Protein AF-A0A2G9HNA0-F1 (afdb_monomer)

pLDDT: mean 83.99, std 15.79, range [29.05, 98.62]

Solvent-accessible surface area (backbone atoms only — not comparable to full-atom values): 16988 Å² total; per-residue (Å²): 132,77,76,43,90,67,74,60,77,56,69,48,53,32,73,65,30,58,75,66,59,58,69,38,60,63,38,30,30,16,6,46,13,45,37,46,48,28,70,46,32,62,52,49,53,57,83,45,92,98,51,69,82,49,44,64,62,65,66,54,55,73,67,44,88,47,74,78,51,44,60,73,54,40,30,71,83,59,65,77,42,74,85,50,52,64,53,51,51,52,51,47,52,51,18,56,38,22,53,41,90,51,62,88,65,30,60,54,48,63,54,50,31,51,58,46,46,56,58,53,55,77,72,58,91,68,86,83,80,85,77,90,70,90,76,87,81,76,80,80,71,75,82,75,53,67,64,57,65,69,69,38,62,72,46,80,73,45,78,55,97,63,27,40,35,26,41,29,58,46,93,91,68,51,54,35,28,43,33,40,52,55,76,67,85,71,54,70,66,60,49,49,60,55,47,50,63,54,48,68,58,84,51,99,15,41,59,53,51,76,50,72,47,82,55,96,91,47,42,36,41,30,29,72,60,56,90,71,36,25,47,38,46,35,60,70,33,95,78,55,50,90,70,53,69,69,51,50,50,43,22,53,39,32,29,33,48,26,53,36,54,45,38,55,35,77,90,51,65,36,40,43,51,62,46,42,38,76,34,25,30,31,43,99,85,54,38,14,23,36,42,72,67,43,57,71,70,75

Foldseek 3Di:
DWDDVQQPPFLLFAPVCNVPVDFFQLRLLSSLLVQLLCLFQLAASDDDVVDDDHDNSLVQLVPQPDLVSVLVRGDPLAVVDVVCSVVSVLSNVLSNQSNDNDSVSRDGLVVVLVSLVVSLVVVPPDDDDDDPDDDDDDDPLPPDDPVQVVPFDWDWPDADSFATWTWGQGPVRFIKIKGKGPPGDDDPVVVVVQVVLVQPDDDPQAWHFSDWDDDPVTTITMTHDAPQAFQNCCSTNPPNHDDHPSLSSQQSSSNSVVQNSQCPGPVSGFHQRDRHRNQWGQHPVSYTHGYSGRSSVD

Mean predicted aligned error: 7.65 Å

InterPro domains:
  IPR000719 Protein kinase domain [PS50011] (1-130)
  IPR000719 Protein kinase domain [PS50011] (151-298)
  IPR001245 Serine-threonine/tyrosine-protein kinase, catalytic domain [PF07714] (11-115)
  IPR001245 Serine-threonine/tyrosine-protein kinase, catalytic domain [PF07714] (155-297)
  IPR011009 Protein kinase-like domain superfamily [SSF56112] (4-122)
  IPR011009 Protein kinase-like domain superfamily [SSF56112] (155-297)
  IPR050994 Arabidopsis Inactive Receptor-like Kinases [PTHR48010] (131-298)

Sequence (298 aa):
MIETTFMPTARCYAPEVKSTQNVSQPSDVYGFGIVLLELLTRKSTEHLPGGPKPIDLVKLVDSVKSKERAAKVFDADLLKYLTIKEDMVKVLQIGIKCVSKSVRKRPKISEVVKLLEDIAKMNTESHVPFEKKLVFIEDVIPTFDLEEMLRASAEVLGKGTFGTCYKKKLENGNTIVVKRLRDVRVTFKEFQQHVEVIGSMRHKNIADLRAYYFSRDKKLLVYDYYDQGSLFAALHGNARRFLDWGTRMKIVVDAARGIAYIHRQDGQKLVHGNIKSLNIFISDKKQGTVSDVGLAKL

Structure (mmCIF, N/CA/C/O backbone):
data_AF-A0A2G9HNA0-F1
#
_entry.id   AF-A0A2G9HNA0-F1
#
loop_
_atom_site.group_PDB
_atom_site.id
_atom_site.type_symbol
_atom_site.label_atom_id
_atom_site.label_alt_id
_atom_site.label_comp_id
_atom_site.label_asym_id
_atom_site.label_entity_id
_atom_site.label_seq_id
_atom_site.pdbx_PDB_ins_code
_atom_site.Cartn_x
_atom_site.Cartn_y
_atom_site.Cartn_z
_atom_site.occupancy
_atom_site.B_iso_or_equiv
_atom_site.auth_seq_id
_atom_site.auth_comp_id
_atom_site.auth_asym_id
_atom_site.auth_atom_id
_atom_site.pdbx_PDB_model_num
ATOM 1 N N . MET A 1 1 ? -6.036 1.303 -25.057 1.00 33.12 1 MET A N 1
ATOM 2 C CA . MET A 1 1 ? -6.464 0.875 -23.707 1.00 33.12 1 MET A CA 1
ATOM 3 C C . MET A 1 1 ? -5.572 -0.281 -23.323 1.00 33.12 1 MET A C 1
ATOM 5 O O . MET A 1 1 ? -5.396 -1.172 -24.138 1.00 33.12 1 MET A O 1
ATOM 9 N N . ILE A 1 2 ? -4.933 -0.196 -22.164 1.00 36.56 2 ILE A N 1
ATOM 10 C CA . ILE A 1 2 ? -3.984 -1.201 -21.691 1.00 36.56 2 ILE A CA 1
ATOM 11 C C . ILE A 1 2 ? -4.808 -2.381 -21.164 1.00 36.56 2 ILE A C 1
ATOM 13 O O .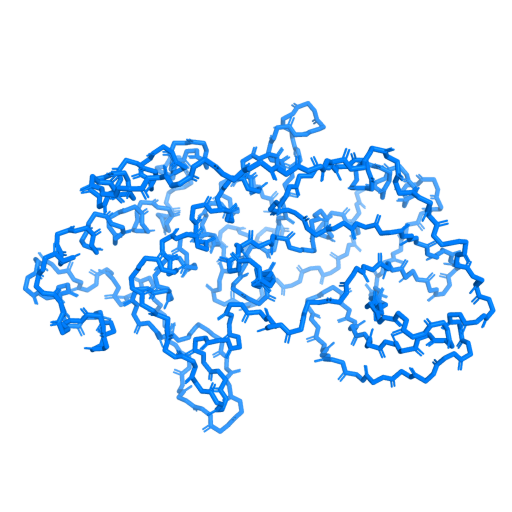 ILE A 1 2 ? -5.507 -2.243 -20.165 1.00 36.56 2 ILE A O 1
ATOM 17 N N . GLU A 1 3 ? -4.796 -3.504 -21.882 1.00 34.59 3 GLU A N 1
ATOM 18 C CA . GLU A 1 3 ? -5.417 -4.758 -21.447 1.00 34.59 3 GLU A CA 1
ATOM 19 C C . GLU A 1 3 ? -4.370 -5.611 -20.729 1.00 34.59 3 GLU A C 1
ATOM 21 O O . GLU A 1 3 ? -3.800 -6.546 -21.291 1.00 34.59 3 GLU A O 1
ATOM 26 N N . THR A 1 4 ? -4.104 -5.300 -19.463 1.00 42.84 4 THR A N 1
ATOM 27 C CA . THR A 1 4 ? -3.654 -6.340 -18.540 1.00 42.84 4 THR A CA 1
ATOM 28 C C . THR A 1 4 ? -4.878 -7.036 -17.970 1.00 42.84 4 THR A C 1
ATOM 30 O O . THR A 1 4 ? -5.847 -6.398 -17.562 1.00 42.84 4 THR A O 1
ATOM 33 N N . THR A 1 5 ? -4.860 -8.370 -17.930 1.00 48.66 5 THR A N 1
ATOM 34 C CA . THR A 1 5 ? -5.913 -9.176 -17.295 1.00 48.66 5 THR A CA 1
ATOM 35 C C . THR A 1 5 ? -5.780 -9.074 -15.770 1.00 48.66 5 THR A C 1
ATOM 37 O O . THR A 1 5 ? -5.492 -10.043 -15.067 1.00 48.66 5 THR A O 1
ATOM 40 N N . PHE A 1 6 ? -5.921 -7.861 -15.236 1.00 59.88 6 PHE A N 1
ATOM 41 C CA . PHE A 1 6 ? -6.027 -7.604 -13.813 1.00 59.88 6 PHE A CA 1
ATOM 42 C C . PHE A 1 6 ? -7.331 -8.241 -13.330 1.00 59.88 6 PHE A C 1
ATOM 44 O O . PHE A 1 6 ? -8.419 -7.715 -13.548 1.00 59.88 6 PHE A O 1
ATOM 51 N N . MET A 1 7 ? -7.228 -9.412 -12.695 1.00 57.56 7 MET A N 1
ATOM 52 C CA . MET A 1 7 ? -8.361 -10.087 -12.059 1.00 57.56 7 MET A CA 1
ATOM 53 C C . MET A 1 7 ? -8.304 -9.879 -10.541 1.00 57.56 7 MET A C 1
ATOM 55 O O . MET A 1 7 ? -7.667 -10.662 -9.830 1.00 57.56 7 MET A O 1
ATOM 59 N N . PRO A 1 8 ? -8.951 -8.826 -10.014 1.00 61.41 8 PRO A N 1
ATOM 60 C CA . PRO A 1 8 ? -8.976 -8.508 -8.592 1.00 61.41 8 PRO A CA 1
ATOM 61 C C . PRO A 1 8 ? -9.885 -9.479 -7.817 1.00 61.41 8 PRO A C 1
ATOM 63 O O . PRO A 1 8 ? -10.964 -9.121 -7.356 1.00 61.41 8 PRO A O 1
ATOM 66 N N . THR A 1 9 ? -9.470 -10.735 -7.653 1.00 56.16 9 THR A N 1
ATOM 67 C CA . THR A 1 9 ? -10.252 -11.755 -6.924 1.00 56.16 9 THR A CA 1
ATOM 68 C C . THR A 1 9 ? -10.114 -11.644 -5.404 1.00 56.16 9 THR A C 1
ATOM 70 O O . THR A 1 9 ? -10.958 -12.150 -4.660 1.00 56.16 9 THR A O 1
ATOM 73 N N . ALA A 1 10 ? -9.086 -10.938 -4.925 1.00 67.62 10 ALA A N 1
ATOM 74 C CA . ALA A 1 10 ? -8.835 -10.753 -3.504 1.00 67.62 10 ALA A CA 1
ATOM 75 C C . ALA A 1 10 ? -9.950 -9.958 -2.806 1.00 67.62 10 ALA A C 1
ATOM 77 O O . ALA A 1 10 ? -10.565 -9.035 -3.355 1.00 67.62 10 ALA A O 1
ATOM 78 N N . ARG A 1 11 ? -10.205 -10.295 -1.539 1.00 75.19 11 ARG A N 1
ATOM 79 C CA . ARG A 1 11 ? -11.244 -9.643 -0.726 1.00 75.19 11 ARG A CA 1
ATOM 80 C C . ARG A 1 11 ? -10.922 -8.184 -0.389 1.00 75.19 11 ARG A C 1
ATOM 82 O O . ARG A 1 11 ? -11.847 -7.456 -0.050 1.00 75.19 11 ARG A O 1
ATOM 89 N N . CYS A 1 12 ? -9.675 -7.748 -0.564 1.00 77.75 12 CYS A N 1
ATOM 90 C CA . CYS A 1 12 ? -9.254 -6.365 -0.345 1.00 77.75 12 CYS A CA 1
ATOM 91 C C . CYS A 1 12 ? -9.758 -5.371 -1.408 1.00 77.75 12 CYS A C 1
ATOM 93 O O . CYS A 1 12 ? -9.795 -4.173 -1.138 1.00 77.75 12 CYS A O 1
ATOM 95 N N . TYR A 1 13 ? -10.147 -5.834 -2.603 1.00 86.44 13 TYR A N 1
ATOM 96 C CA . TYR A 1 13 ? -10.591 -4.938 -3.674 1.00 86.44 13 TYR A CA 1
ATOM 97 C C . TYR A 1 13 ? -12.028 -4.460 -3.491 1.00 86.44 13 TYR A C 1
ATOM 99 O O . TYR A 1 13 ? -12.912 -5.226 -3.091 1.00 86.44 13 TYR A O 1
ATOM 107 N N . ALA A 1 14 ? -12.253 -3.202 -3.869 1.00 90.81 14 ALA A N 1
ATOM 108 C CA . ALA A 1 14 ? -13.567 -2.583 -3.860 1.00 90.81 14 ALA A CA 1
ATOM 109 C C . ALA A 1 14 ? -14.554 -3.347 -4.764 1.00 90.81 14 ALA A C 1
ATOM 111 O O . ALA A 1 14 ? -14.142 -3.854 -5.814 1.00 90.81 14 ALA A O 1
ATOM 112 N N . PRO A 1 15 ? -15.850 -3.429 -4.406 1.00 90.50 15 PRO A N 1
ATOM 113 C CA . PRO A 1 15 ? -16.836 -4.177 -5.183 1.00 90.50 15 PRO A CA 1
ATOM 114 C C . PRO A 1 15 ? -16.878 -3.777 -6.664 1.00 90.50 15 PRO A C 1
ATOM 116 O O . PRO A 1 15 ? -16.925 -4.646 -7.528 1.00 90.50 15 PRO A O 1
ATOM 119 N N . GLU A 1 16 ? -16.783 -2.479 -6.965 1.00 89.81 16 GLU A N 1
ATOM 120 C CA . GLU A 1 16 ? -16.834 -1.965 -8.335 1.00 89.81 16 GLU A CA 1
ATOM 121 C C . GLU A 1 16 ? -15.603 -2.339 -9.180 1.00 89.81 16 GLU A C 1
ATOM 123 O O . GLU A 1 16 ? -15.709 -2.525 -10.396 1.00 89.81 16 GLU A O 1
ATOM 128 N N . VAL A 1 17 ? -14.444 -2.519 -8.537 1.00 88.00 17 VAL A N 1
ATOM 129 C CA . VAL A 1 17 ? -13.206 -2.972 -9.189 1.00 88.00 17 VAL A CA 1
ATOM 130 C C . VAL A 1 17 ? -13.332 -4.442 -9.585 1.00 88.00 17 VAL A C 1
ATOM 132 O O . VAL A 1 17 ? -12.879 -4.830 -10.655 1.00 88.00 17 VAL A O 1
ATOM 135 N N . LYS A 1 18 ? -14.021 -5.260 -8.778 1.00 83.19 18 LYS A N 1
ATOM 136 C CA . LYS A 1 18 ? -14.290 -6.669 -9.112 1.00 83.19 18 LYS A CA 1
ATOM 137 C C . LYS A 1 18 ? -15.205 -6.823 -10.319 1.00 83.19 18 LYS A C 1
ATOM 139 O O . LYS A 1 18 ? -15.033 -7.763 -11.084 1.00 83.19 18 LYS A O 1
ATOM 144 N N . SER A 1 19 ? -16.157 -5.906 -10.487 1.00 79.50 19 SER A N 1
ATOM 145 C CA . SER A 1 19 ? -17.092 -5.926 -11.615 1.00 79.50 19 SER A CA 1
ATOM 146 C C . SER A 1 19 ? -16.522 -5.335 -12.901 1.00 79.50 19 SER A C 1
ATOM 148 O O . SER A 1 19 ? -16.811 -5.846 -13.973 1.00 79.50 19 SER A O 1
ATOM 150 N N . THR A 1 20 ? -15.750 -4.248 -12.812 1.00 80.50 20 THR A N 1
ATOM 151 C CA . THR A 1 20 ? -15.346 -3.466 -13.995 1.00 80.50 20 THR A CA 1
ATOM 152 C C . THR A 1 20 ? -13.865 -3.575 -14.330 1.00 80.50 20 THR A C 1
ATOM 154 O O . THR A 1 20 ? -13.456 -3.080 -15.371 1.00 80.50 20 THR A O 1
ATOM 157 N N . GLN A 1 21 ? -13.055 -4.143 -13.428 1.00 78.88 21 GLN A N 1
ATOM 158 C CA . GLN A 1 21 ? -11.586 -4.131 -13.469 1.00 78.88 21 GLN A CA 1
ATOM 159 C C . GLN A 1 21 ? -10.961 -2.721 -13.474 1.00 78.88 21 GLN A C 1
ATOM 161 O O . GLN A 1 21 ? -9.741 -2.586 -13.492 1.00 78.88 21 GLN A O 1
ATOM 166 N N . ASN A 1 22 ? -11.770 -1.664 -13.347 1.00 85.69 22 ASN A N 1
ATOM 167 C CA . ASN A 1 22 ? -11.304 -0.285 -13.360 1.00 85.69 22 ASN A CA 1
ATOM 168 C C . ASN A 1 22 ? -10.950 0.193 -11.955 1.00 85.69 22 ASN A C 1
ATOM 170 O O . ASN A 1 22 ? -11.809 0.329 -11.081 1.00 85.69 22 ASN A O 1
ATOM 174 N N . VAL A 1 23 ? -9.674 0.509 -11.760 1.00 92.00 23 VAL A N 1
ATOM 175 C CA . VAL A 1 23 ? -9.160 1.104 -10.525 1.00 92.00 23 VAL A CA 1
ATOM 176 C C . VAL A 1 23 ? -9.343 2.623 -10.506 1.00 92.00 23 VAL A C 1
ATOM 178 O O . VAL A 1 23 ? -9.237 3.313 -11.518 1.00 92.00 23 VAL A O 1
ATOM 181 N N . SER A 1 24 ? -9.606 3.160 -9.321 1.00 95.38 24 SER A N 1
ATOM 182 C CA . SER A 1 24 ? -9.869 4.581 -9.077 1.00 95.38 24 SER A CA 1
ATOM 183 C C . SER A 1 24 ? -9.338 5.023 -7.708 1.00 95.38 24 SER A C 1
ATOM 185 O O . SER A 1 24 ? -9.136 4.193 -6.818 1.00 95.38 24 SER A O 1
ATOM 187 N N . GLN A 1 25 ? -9.169 6.329 -7.483 1.00 97.25 25 GLN A N 1
ATOM 188 C CA . GLN A 1 25 ? -8.780 6.834 -6.157 1.00 97.25 25 GLN A CA 1
ATOM 189 C C . GLN A 1 25 ? -9.752 6.396 -5.038 1.00 97.25 25 GLN A C 1
ATOM 191 O O . GLN A 1 25 ? -9.281 5.932 -3.999 1.00 97.25 25 GLN A O 1
ATOM 196 N N . PRO A 1 26 ? -11.091 6.418 -5.219 1.00 97.81 26 PRO A N 1
ATOM 197 C CA . PRO A 1 26 ? -12.011 5.852 -4.229 1.00 97.81 26 PRO A CA 1
ATOM 198 C C . PRO A 1 26 ? -11.861 4.343 -3.994 1.00 97.81 26 PRO A C 1
ATOM 200 O O . PRO A 1 26 ? -12.227 3.853 -2.923 1.00 97.81 26 PRO A O 1
ATOM 203 N N . SER A 1 27 ? -11.357 3.586 -4.971 1.00 96.62 27 SER A N 1
ATOM 204 C CA . SER A 1 27 ? -11.053 2.164 -4.771 1.00 96.62 27 SER A CA 1
ATOM 205 C C . SER A 1 27 ? -9.767 1.944 -3.967 1.00 96.62 27 SER A C 1
ATOM 207 O O . SER A 1 27 ? -9.716 1.017 -3.162 1.00 96.62 27 SER A O 1
ATOM 209 N N . ASP A 1 28 ? -8.776 2.838 -4.084 1.00 97.75 28 ASP A N 1
ATOM 210 C CA . ASP A 1 28 ? -7.604 2.843 -3.197 1.00 97.75 28 ASP A CA 1
ATOM 211 C C . ASP A 1 28 ? -8.011 3.145 -1.754 1.00 97.75 28 ASP A C 1
ATOM 213 O O . ASP A 1 28 ? -7.532 2.491 -0.830 1.00 97.75 28 ASP A O 1
ATOM 217 N N . VAL A 1 29 ? -8.941 4.090 -1.561 1.00 98.44 29 VAL A N 1
ATOM 218 C CA . VAL A 1 29 ? -9.514 4.394 -0.240 1.00 98.44 29 VAL A CA 1
ATOM 219 C C . VAL A 1 29 ? -10.205 3.163 0.346 1.00 98.44 29 VAL A C 1
ATOM 221 O O . VAL A 1 29 ? -10.022 2.873 1.525 1.00 98.44 29 VAL A O 1
ATOM 224 N N . TYR A 1 30 ? -10.947 2.401 -0.463 1.00 97.69 30 TYR A N 1
ATOM 225 C CA . TYR A 1 30 ? -11.545 1.141 -0.015 1.00 97.69 30 TYR A CA 1
ATOM 226 C C . TYR A 1 30 ? -10.480 0.130 0.423 1.00 97.69 30 TYR A C 1
ATOM 228 O O . TYR A 1 30 ? -10.563 -0.393 1.534 1.00 97.69 30 TYR A O 1
ATOM 236 N N . GLY A 1 31 ? -9.461 -0.112 -0.412 1.00 96.94 31 GLY A N 1
ATOM 237 C CA . GLY A 1 31 ? -8.362 -1.024 -0.079 1.00 96.94 31 GLY A CA 1
ATOM 238 C C . GLY A 1 31 ? -7.630 -0.597 1.196 1.00 96.94 31 GLY A C 1
ATOM 239 O O . GLY A 1 31 ? -7.335 -1.424 2.057 1.00 96.94 31 GLY A O 1
ATOM 240 N N . PHE A 1 32 ? -7.427 0.709 1.384 1.00 98.31 32 PHE A N 1
ATOM 241 C CA . PHE A 1 32 ? -6.861 1.258 2.613 1.00 98.31 32 PHE A CA 1
ATOM 242 C C . PHE A 1 32 ? -7.788 1.070 3.824 1.00 98.31 32 PHE A C 1
ATOM 244 O O . PHE A 1 32 ? -7.326 0.746 4.914 1.00 98.31 32 PHE A O 1
ATOM 251 N N . GLY A 1 33 ? -9.105 1.192 3.638 1.00 97.88 33 GLY A N 1
ATOM 252 C CA . GLY A 1 33 ? -10.097 0.851 4.657 1.00 97.88 33 GLY A CA 1
ATOM 253 C C . GLY A 1 33 ? -9.968 -0.598 5.128 1.00 97.88 33 GLY A C 1
ATOM 254 O O . GLY A 1 33 ? -9.960 -0.844 6.331 1.00 97.88 33 GLY A O 1
ATOM 255 N N . ILE A 1 34 ? -9.772 -1.544 4.206 1.00 96.69 34 ILE A N 1
ATOM 256 C CA . ILE A 1 34 ? -9.502 -2.949 4.548 1.00 96.69 34 ILE A CA 1
ATOM 257 C C . ILE A 1 34 ? -8.213 -3.083 5.368 1.00 96.69 34 ILE A C 1
ATOM 259 O O . ILE A 1 34 ? -8.219 -3.803 6.364 1.00 96.69 34 ILE A O 1
ATOM 263 N N . VAL A 1 35 ? -7.147 -2.349 5.022 1.00 97.19 35 VAL A N 1
ATOM 264 C CA . VAL A 1 35 ? -5.899 -2.325 5.810 1.00 97.19 35 VAL A CA 1
ATOM 265 C C . VAL A 1 35 ? -6.146 -1.824 7.235 1.00 97.19 35 VAL A C 1
ATOM 267 O O . VAL A 1 35 ? -5.647 -2.432 8.178 1.00 97.19 35 VAL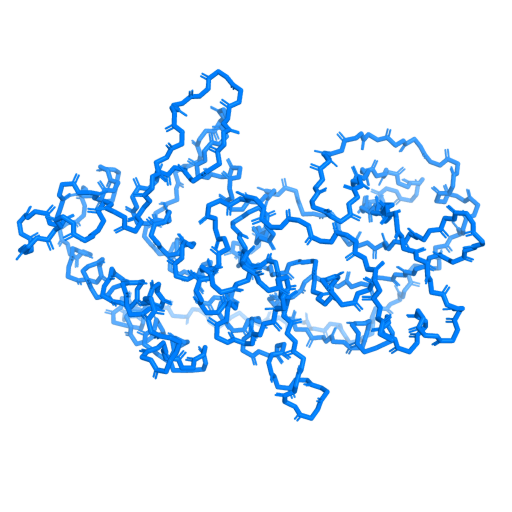 A O 1
ATOM 270 N N . LEU A 1 36 ? -6.941 -0.764 7.425 1.00 97.44 36 LEU A N 1
ATOM 271 C CA . LEU A 1 36 ? -7.294 -0.274 8.765 1.00 97.44 36 LEU A CA 1
ATOM 272 C C . LEU A 1 36 ? -8.060 -1.330 9.577 1.00 97.44 36 LEU A C 1
ATOM 274 O O . LEU A 1 36 ? -7.784 -1.524 10.761 1.00 97.44 36 LEU A O 1
ATOM 278 N N . LEU A 1 37 ? -9.005 -2.036 8.950 1.00 95.56 37 LEU A N 1
ATOM 279 C CA . LEU A 1 37 ? -9.760 -3.101 9.613 1.00 95.56 37 LEU A CA 1
ATOM 280 C C . LEU A 1 37 ? -8.869 -4.302 9.961 1.00 95.56 37 LEU A C 1
ATOM 282 O O . LEU A 1 37 ? -8.978 -4.857 11.054 1.00 95.56 37 LEU A O 1
ATOM 286 N N . GLU A 1 38 ? -7.968 -4.693 9.066 1.00 94.50 38 GLU A N 1
ATOM 287 C CA . GLU A 1 38 ? -6.996 -5.766 9.294 1.00 94.50 38 GLU A CA 1
ATOM 288 C C . GLU A 1 38 ? -6.040 -5.403 10.437 1.00 94.50 38 GLU A C 1
ATOM 290 O O . GLU A 1 38 ? -5.809 -6.215 11.331 1.00 94.50 38 GLU A O 1
ATOM 295 N N . LEU A 1 39 ? -5.578 -4.151 10.488 1.00 94.25 39 LEU A N 1
ATOM 296 C CA . LEU A 1 39 ? -4.731 -3.617 11.554 1.00 94.25 39 LEU A CA 1
ATOM 297 C C . LEU A 1 39 ? -5.416 -3.662 12.931 1.00 94.25 39 LEU A C 1
ATOM 299 O O . LEU A 1 39 ? -4.777 -4.008 13.924 1.00 94.25 39 LEU A O 1
ATOM 303 N N . LEU A 1 40 ? -6.703 -3.307 13.002 1.00 93.56 40 LEU A N 1
ATOM 304 C CA . LEU A 1 40 ? -7.470 -3.273 14.254 1.00 93.56 40 LEU A CA 1
ATOM 305 C C . LEU A 1 40 ? -7.853 -4.662 14.759 1.00 93.56 40 LEU A C 1
ATOM 307 O O . LEU A 1 40 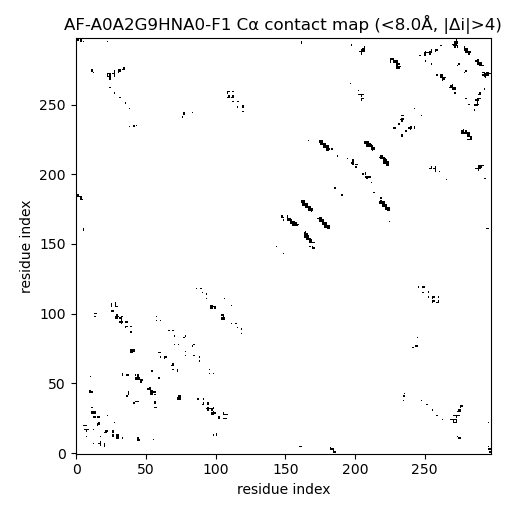? -7.904 -4.885 15.965 1.00 93.56 40 LEU A O 1
ATOM 311 N N . THR A 1 41 ? -8.171 -5.573 13.842 1.00 92.19 41 THR A N 1
ATOM 312 C CA . THR A 1 41 ? -8.739 -6.888 14.175 1.00 92.19 41 THR A CA 1
ATOM 313 C C . THR A 1 41 ? -7.706 -8.010 14.161 1.00 92.19 41 THR A C 1
ATOM 315 O O . THR A 1 41 ? -7.967 -9.090 14.688 1.00 92.19 41 THR A O 1
ATOM 318 N N . ARG A 1 42 ? -6.557 -7.782 13.509 1.00 90.75 42 ARG A N 1
ATOM 319 C CA . ARG A 1 42 ? -5.541 -8.790 13.170 1.00 90.75 42 ARG A CA 1
ATOM 320 C C . ARG A 1 42 ? -6.115 -10.008 12.431 1.00 90.75 42 ARG A C 1
ATOM 322 O O . ARG A 1 42 ? -5.530 -11.092 12.437 1.00 90.75 42 ARG A O 1
ATOM 329 N N . LYS A 1 43 ? -7.251 -9.838 11.752 1.00 90.00 43 LYS A N 1
ATOM 330 C CA . LYS A 1 43 ? -7.905 -10.868 10.938 1.00 90.00 43 LYS A CA 1
ATOM 331 C C . LYS A 1 43 ? -7.576 -10.645 9.471 1.00 90.00 43 LYS A C 1
ATOM 333 O O . LYS A 1 43 ? -7.750 -9.543 8.967 1.00 90.00 43 LYS A O 1
ATOM 338 N N . SER A 1 44 ? -7.143 -11.706 8.798 1.00 86.31 44 SER A N 1
ATOM 339 C CA . SER A 1 44 ? -6.722 -11.615 7.405 1.00 86.31 44 SER A CA 1
ATOM 340 C C . SER A 1 44 ? -7.882 -11.795 6.429 1.00 86.31 44 SER A C 1
ATOM 342 O O . SER A 1 44 ? -8.777 -12.621 6.640 1.00 86.31 44 SER A O 1
ATOM 344 N N . THR A 1 45 ? -7.837 -11.037 5.333 1.00 83.25 45 THR A N 1
ATOM 345 C CA . THR A 1 45 ? -8.740 -11.208 4.180 1.00 83.25 45 THR A CA 1
ATOM 346 C C . THR A 1 45 ? -8.208 -12.198 3.140 1.00 83.25 45 THR A C 1
ATOM 348 O O . THR A 1 45 ? -8.972 -12.657 2.281 1.00 83.25 45 THR A O 1
ATOM 351 N N . GLU A 1 46 ? -6.929 -12.559 3.252 1.00 79.62 46 GLU A N 1
ATOM 352 C CA . GLU A 1 46 ? -6.205 -13.451 2.351 1.00 79.62 46 GLU A CA 1
ATOM 353 C C . GLU A 1 46 ? -6.043 -14.841 2.968 1.00 79.62 46 GLU A C 1
ATOM 355 O O . GLU A 1 46 ? -6.043 -15.020 4.188 1.00 79.62 46 GLU A O 1
ATOM 360 N N . HIS A 1 47 ? -5.921 -15.854 2.113 1.00 77.62 47 HIS A N 1
ATOM 361 C CA . HIS A 1 47 ? -5.641 -17.204 2.581 1.00 77.62 47 HIS A CA 1
ATOM 362 C C . HIS A 1 47 ? -4.165 -17.342 2.964 1.00 77.62 47 HIS A C 1
ATOM 364 O O . HIS A 1 47 ? -3.278 -17.044 2.167 1.00 77.62 47 HIS A O 1
ATOM 370 N N . LEU A 1 48 ? -3.916 -17.845 4.172 1.00 73.25 48 LEU A N 1
ATOM 371 C CA . LEU A 1 48 ? -2.590 -18.226 4.644 1.00 73.25 48 LEU A CA 1
ATOM 372 C C . LEU A 1 48 ? -2.473 -19.753 4.634 1.00 73.25 48 LEU A C 1
ATOM 374 O O . LEU A 1 48 ? -3.304 -20.407 5.272 1.00 73.25 48 LEU A O 1
ATOM 378 N N . PRO A 1 49 ? -1.454 -20.335 3.977 1.00 74.50 49 PRO A N 1
ATOM 379 C CA . PRO A 1 49 ? -1.177 -21.764 4.085 1.00 74.50 49 PRO A CA 1
ATOM 380 C C . PRO A 1 49 ? -0.998 -22.171 5.553 1.00 74.50 49 PRO A C 1
ATOM 382 O O . PRO A 1 49 ? -0.196 -21.577 6.268 1.00 74.50 49 PRO A O 1
ATOM 385 N N . GLY A 1 50 ? -1.786 -23.143 6.021 1.00 74.19 50 GLY A N 1
ATOM 386 C CA . GLY A 1 50 ? -1.784 -23.579 7.427 1.00 74.19 50 GLY A CA 1
ATOM 387 C C . GLY A 1 50 ? -2.354 -22.562 8.429 1.00 74.19 50 GLY A C 1
ATOM 388 O O . GLY A 1 50 ? -2.347 -22.818 9.630 1.00 74.19 50 GLY A O 1
ATOM 389 N N . GLY A 1 51 ? -2.854 -21.416 7.958 1.00 73.50 51 GLY A N 1
ATOM 390 C CA . GLY A 1 51 ? -3.432 -20.366 8.788 1.00 73.50 51 GLY A CA 1
ATOM 391 C C . GLY A 1 51 ? -4.961 -20.435 8.908 1.00 73.50 51 GLY A C 1
ATOM 392 O O . GLY A 1 51 ? -5.616 -21.299 8.318 1.00 73.50 51 GLY A O 1
ATOM 393 N N . PRO A 1 52 ? -5.564 -19.500 9.667 1.00 77.06 52 PRO A N 1
ATOM 394 C CA . PRO A 1 52 ? -7.014 -19.388 9.787 1.00 77.06 52 PRO A CA 1
ATOM 395 C C . PRO A 1 52 ? -7.677 -19.136 8.428 1.00 77.06 52 PRO A C 1
ATOM 397 O O . PRO A 1 52 ? -7.082 -18.539 7.527 1.00 77.06 52 PRO A O 1
ATOM 400 N N . LYS A 1 53 ? -8.949 -19.527 8.292 1.00 80.12 53 LYS A N 1
ATOM 401 C CA . LYS A 1 53 ? -9.730 -19.197 7.092 1.00 80.12 53 LYS A CA 1
ATOM 402 C C . LYS A 1 53 ? -9.833 -17.670 6.926 1.00 80.12 53 LYS A C 1
ATOM 404 O O . LYS A 1 53 ? -10.091 -16.988 7.920 1.00 80.12 53 LYS A O 1
ATOM 409 N N . PRO A 1 54 ? -9.694 -17.138 5.697 1.00 83.06 54 PRO A N 1
ATOM 410 C CA . PRO A 1 54 ? -9.864 -15.712 5.450 1.00 83.06 54 PRO A CA 1
ATOM 411 C C . PRO A 1 54 ? -11.264 -15.227 5.834 1.00 83.06 54 PRO A C 1
ATOM 413 O O . PRO A 1 54 ? -12.264 -15.905 5.581 1.00 83.06 54 PRO A O 1
ATOM 416 N N . ILE A 1 55 ? -11.325 -14.035 6.424 1.00 85.50 55 ILE A N 1
ATOM 417 C CA . ILE A 1 55 ? -12.546 -13.428 6.956 1.00 85.50 55 ILE A CA 1
ATOM 418 C C . ILE A 1 55 ? -12.966 -12.259 6.066 1.00 85.50 55 ILE A C 1
ATOM 420 O O . ILE A 1 55 ? -12.145 -11.465 5.611 1.00 85.50 55 ILE A O 1
ATOM 424 N N . ASP A 1 56 ? -14.270 -12.131 5.835 1.00 86.75 56 ASP A N 1
ATOM 425 C CA . ASP A 1 56 ? -14.846 -10.919 5.260 1.00 86.75 56 ASP A CA 1
ATOM 426 C C . ASP A 1 56 ? -14.923 -9.838 6.346 1.00 86.75 56 ASP A C 1
ATOM 428 O O . ASP A 1 56 ? -15.828 -9.833 7.186 1.00 86.75 56 ASP A O 1
ATOM 432 N N . LEU A 1 57 ? -13.925 -8.951 6.360 1.00 89.25 57 LEU A N 1
ATOM 433 C CA . LEU A 1 57 ? -13.837 -7.874 7.344 1.00 89.25 57 LEU A CA 1
ATOM 434 C C . LEU A 1 57 ? -14.993 -6.881 7.230 1.00 89.25 57 LEU A C 1
ATOM 436 O O . LEU A 1 57 ? -15.411 -6.351 8.254 1.00 89.25 57 LEU A O 1
ATOM 440 N N . VAL A 1 58 ? -15.541 -6.662 6.030 1.00 89.56 58 VAL A N 1
ATOM 441 C CA . VAL A 1 58 ? -16.671 -5.746 5.824 1.00 89.56 58 VAL A CA 1
ATOM 442 C C . VAL A 1 58 ? -17.924 -6.326 6.466 1.00 89.56 58 VAL A C 1
ATOM 444 O O . VAL A 1 58 ? -18.560 -5.670 7.286 1.00 89.56 58 VAL A O 1
ATOM 447 N N . LYS A 1 59 ? -18.222 -7.603 6.200 1.00 87.69 59 LYS A N 1
ATOM 448 C CA . LYS A 1 59 ? -19.339 -8.303 6.849 1.00 87.69 59 LYS A CA 1
ATOM 449 C C . LYS A 1 59 ? -19.167 -8.375 8.368 1.00 87.69 59 LYS A C 1
ATOM 451 O O . LYS A 1 59 ? -20.146 -8.267 9.107 1.00 87.69 59 LYS A O 1
ATOM 456 N N . LEU A 1 60 ? -17.932 -8.560 8.842 1.00 85.81 60 LEU A N 1
ATOM 457 C CA . LEU A 1 60 ? -17.626 -8.566 10.270 1.00 85.81 60 LEU A CA 1
ATOM 458 C C . LEU A 1 60 ? -17.980 -7.219 10.914 1.00 85.81 60 LEU A C 1
ATOM 460 O O . LEU A 1 60 ? -18.672 -7.215 11.930 1.00 85.81 60 LEU A O 1
ATOM 464 N N . VAL A 1 61 ? -17.548 -6.093 10.340 1.00 84.56 61 VAL A N 1
ATOM 465 C CA . VAL A 1 61 ? -17.826 -4.768 10.920 1.00 84.56 61 VAL A CA 1
ATOM 466 C C . VAL A 1 61 ? -19.278 -4.329 10.741 1.00 84.56 61 VAL A C 1
ATOM 468 O O . VAL A 1 61 ? -19.820 -3.721 11.657 1.00 84.56 61 VAL A O 1
ATOM 471 N N . ASP A 1 62 ? -19.952 -4.721 9.655 1.00 84.25 62 ASP A N 1
ATOM 472 C CA . ASP A 1 62 ? -21.394 -4.479 9.463 1.00 84.25 62 ASP A CA 1
ATOM 473 C C . ASP A 1 62 ? -22.249 -5.146 10.562 1.00 84.25 62 ASP A C 1
ATOM 475 O O . ASP A 1 62 ? -23.347 -4.690 10.886 1.00 84.25 62 ASP A O 1
ATOM 479 N N . SER A 1 63 ? -21.749 -6.225 11.178 1.00 79.62 63 SER A N 1
ATOM 480 C CA . SER A 1 63 ? -22.423 -6.899 12.299 1.00 79.62 63 SER A CA 1
ATOM 481 C C . SER A 1 63 ? -22.285 -6.163 13.645 1.00 79.62 63 SER A C 1
ATOM 483 O O . SER A 1 63 ? -23.008 -6.460 14.608 1.00 79.62 63 SER A O 1
ATOM 485 N N . VAL A 1 64 ? -21.382 -5.181 13.731 1.00 78.25 64 VAL A N 1
ATOM 486 C CA . VAL A 1 64 ? -21.090 -4.421 14.949 1.00 78.25 64 VAL A CA 1
ATOM 487 C C . VAL A 1 64 ? -22.091 -3.274 15.098 1.00 78.25 64 VAL A C 1
ATOM 489 O O . VAL A 1 64 ? -21.961 -2.220 14.489 1.00 78.25 64 VAL A O 1
ATOM 492 N N . LYS A 1 65 ? -23.100 -3.475 15.953 1.00 70.56 65 LYS A N 1
ATOM 493 C CA . LYS A 1 65 ? -24.174 -2.493 16.206 1.00 70.56 65 LYS A CA 1
ATOM 494 C C . LYS A 1 65 ? -23.926 -1.544 17.395 1.00 70.56 65 LYS A C 1
ATOM 496 O O . LYS A 1 65 ? -24.717 -0.633 17.598 1.00 70.56 65 LYS A O 1
ATOM 501 N N . SER A 1 66 ? -22.880 -1.760 18.203 1.00 70.81 66 SER A N 1
ATOM 502 C CA . SER A 1 66 ? -22.564 -0.932 19.387 1.00 70.81 66 SER A CA 1
ATOM 503 C C . SER A 1 66 ? -21.063 -0.925 19.722 1.00 70.81 66 SER A C 1
ATOM 505 O O . SER A 1 66 ? -20.315 -1.782 19.239 1.00 70.81 66 SER A O 1
ATOM 507 N N . LYS A 1 67 ? -20.621 0.007 20.586 1.00 64.62 67 LYS A N 1
ATOM 508 C CA . LYS A 1 67 ? -19.225 0.103 21.064 1.00 64.62 67 LYS A CA 1
ATOM 509 C C . LYS A 1 67 ? -18.774 -1.160 21.815 1.00 64.62 67 LYS A C 1
ATOM 511 O O . LYS A 1 67 ? -17.647 -1.615 21.631 1.00 64.62 67 LYS A O 1
ATOM 516 N N . GLU A 1 68 ? -19.650 -1.777 22.607 1.00 66.19 68 GLU A N 1
ATOM 517 C CA . GLU A 1 68 ? -19.366 -3.017 23.350 1.00 66.19 68 GLU A CA 1
ATOM 518 C C . GLU A 1 68 ? -19.131 -4.192 22.397 1.00 66.19 68 GLU A C 1
ATOM 520 O O . GLU A 1 68 ? -18.275 -5.042 22.642 1.00 66.19 68 GLU A O 1
ATOM 525 N N . ARG A 1 69 ? -19.859 -4.233 21.274 1.00 72.31 69 ARG A N 1
ATOM 526 C CA . ARG A 1 69 ? -19.642 -5.236 20.223 1.00 72.31 69 ARG A CA 1
ATOM 527 C C . ARG A 1 69 ? -18.375 -4.951 19.415 1.00 72.31 69 ARG A C 1
ATOM 529 O O . ARG A 1 69 ? -17.728 -5.904 18.991 1.00 72.31 69 ARG A O 1
ATOM 536 N N . ALA A 1 70 ? -17.988 -3.682 19.252 1.00 72.56 70 ALA A N 1
ATOM 537 C CA . ALA A 1 70 ? -16.758 -3.296 18.556 1.00 72.56 70 ALA A CA 1
ATOM 538 C C . ALA A 1 70 ? -15.505 -3.800 19.285 1.00 72.56 70 ALA A C 1
ATOM 540 O O . ALA A 1 70 ? -14.597 -4.335 18.657 1.00 72.56 70 ALA A O 1
ATOM 541 N N . ALA A 1 71 ? -15.492 -3.739 20.619 1.00 74.06 71 ALA A N 1
ATOM 542 C CA . ALA A 1 71 ? -14.374 -4.254 21.408 1.00 74.06 71 ALA A CA 1
ATOM 543 C C . ALA A 1 71 ? -14.089 -5.745 21.145 1.00 74.06 71 ALA A C 1
ATOM 545 O O . ALA A 1 71 ? -12.940 -6.164 21.188 1.00 74.06 71 ALA A O 1
ATOM 546 N N . LYS A 1 72 ? -15.113 -6.542 20.806 1.00 78.69 72 LYS A N 1
ATOM 547 C CA . LYS A 1 72 ? -14.966 -7.981 20.527 1.00 78.69 72 LYS A CA 1
ATOM 548 C C . LYS A 1 72 ? -14.288 -8.290 19.194 1.00 78.69 72 LYS A C 1
ATOM 550 O O . LYS A 1 72 ? -13.875 -9.428 18.979 1.00 78.69 72 LYS A O 1
ATOM 555 N N . VAL A 1 73 ? -14.234 -7.329 18.268 1.00 84.00 73 VAL A N 1
ATOM 556 C CA . VAL A 1 73 ? -13.566 -7.541 16.975 1.00 84.00 73 VAL A CA 1
ATOM 557 C C . VAL A 1 73 ? -12.102 -7.129 17.003 1.00 84.00 73 VAL A C 1
ATOM 559 O O . VAL A 1 73 ? -11.356 -7.558 16.127 1.00 84.00 73 VAL A O 1
ATOM 562 N N . PHE A 1 74 ? -11.706 -6.329 17.991 1.00 89.88 74 PHE A N 1
ATOM 563 C CA . PHE A 1 74 ? -10.351 -5.833 18.126 1.00 89.88 74 PHE A CA 1
ATOM 564 C C . PHE A 1 74 ? -9.369 -6.918 18.549 1.00 89.88 74 PHE A C 1
ATOM 566 O O . PHE A 1 74 ? -9.711 -7.879 19.235 1.00 89.88 74 PHE A O 1
ATOM 573 N N . ASP A 1 75 ? -8.129 -6.727 18.122 1.00 88.75 75 ASP A N 1
ATOM 574 C CA . ASP A 1 75 ? -7.003 -7.545 18.526 1.00 88.75 75 ASP A CA 1
ATOM 575 C C . ASP A 1 75 ? -6.845 -7.523 20.054 1.00 88.75 75 ASP A C 1
ATOM 577 O O . ASP A 1 75 ? -6.698 -6.459 20.662 1.00 88.75 75 ASP A O 1
ATOM 581 N N . ALA A 1 76 ? -6.859 -8.706 20.671 1.00 85.25 76 ALA A N 1
ATOM 582 C CA . ALA A 1 76 ? -6.756 -8.868 22.118 1.00 85.25 76 ALA A CA 1
ATOM 583 C C . ALA A 1 76 ? -5.462 -8.265 22.687 1.00 85.25 76 ALA A C 1
ATOM 585 O O . ALA A 1 76 ? -5.446 -7.808 23.828 1.00 85.25 76 ALA A O 1
ATOM 586 N N . ASP A 1 77 ? -4.398 -8.205 21.881 1.00 83.94 77 ASP A N 1
ATOM 587 C CA . ASP A 1 77 ? -3.138 -7.568 22.260 1.00 83.94 77 ASP A CA 1
ATOM 588 C C . ASP A 1 77 ? -3.263 -6.050 22.450 1.00 83.94 77 ASP A C 1
ATOM 590 O O . ASP A 1 77 ? -2.555 -5.481 23.279 1.00 83.94 77 ASP A O 1
ATOM 594 N N . LEU A 1 78 ? -4.181 -5.397 21.730 1.00 83.69 78 LEU A N 1
ATOM 595 C CA . LEU A 1 78 ? -4.453 -3.966 21.880 1.00 83.69 78 LEU A CA 1
ATOM 596 C C . LEU A 1 78 ? -5.389 -3.683 23.062 1.00 83.69 78 LEU A C 1
ATOM 598 O O . LEU A 1 78 ? -5.243 -2.670 23.738 1.00 83.69 78 LEU A O 1
ATOM 602 N N . LEU A 1 79 ? -6.313 -4.600 23.365 1.00 81.00 79 LEU A N 1
ATOM 603 C CA . LEU A 1 79 ? -7.293 -4.436 24.449 1.00 81.00 79 LEU A CA 1
ATOM 604 C C . LEU A 1 79 ? -6.676 -4.380 25.855 1.00 81.00 79 LEU A C 1
ATOM 606 O O . LEU A 1 79 ? -7.363 -3.999 26.801 1.00 81.00 79 LEU A O 1
ATOM 610 N N . LYS A 1 80 ? -5.390 -4.723 25.996 1.00 76.62 80 LYS A N 1
ATOM 611 C CA . LYS A 1 80 ? -4.627 -4.595 27.248 1.00 76.62 80 LYS A CA 1
ATOM 612 C C . LYS A 1 80 ? -4.470 -3.134 27.698 1.00 76.62 80 LYS A C 1
ATOM 614 O O . LYS A 1 80 ? -4.223 -2.890 28.874 1.00 76.62 80 LYS A O 1
ATOM 619 N N . TYR A 1 81 ? -4.645 -2.170 26.791 1.00 74.75 81 TYR A N 1
ATOM 620 C CA . TYR A 1 81 ? -4.483 -0.742 27.059 1.00 74.75 81 TYR A CA 1
ATOM 621 C C . TYR A 1 81 ? -5.850 -0.040 27.000 1.00 74.75 81 TYR A C 1
ATOM 623 O O . TYR A 1 81 ? -6.409 0.186 25.930 1.00 74.75 81 TYR A O 1
ATOM 631 N N . LEU A 1 82 ? -6.425 0.309 28.155 1.00 69.25 82 LEU A N 1
ATOM 632 C CA . LEU A 1 82 ? -7.768 0.913 28.214 1.00 69.25 82 LEU A CA 1
ATOM 633 C C . LEU A 1 82 ? -7.829 2.311 27.576 1.00 69.25 82 LEU A C 1
ATOM 635 O O . LEU A 1 82 ? -8.857 2.680 27.009 1.00 69.25 82 LEU A O 1
ATOM 639 N N . THR A 1 83 ? -6.723 3.055 27.620 1.00 78.88 83 THR A N 1
ATOM 640 C CA . THR A 1 83 ? -6.613 4.435 27.121 1.00 78.88 83 THR A CA 1
ATOM 641 C C . THR A 1 83 ? -6.766 4.548 25.605 1.00 78.88 83 THR A C 1
ATOM 643 O O . THR A 1 83 ? -7.247 5.563 25.119 1.00 78.88 83 THR A O 1
ATOM 646 N N . ILE A 1 84 ? -6.443 3.497 24.845 1.00 86.69 84 ILE A N 1
ATOM 647 C CA . ILE A 1 84 ? -6.497 3.537 23.373 1.00 86.69 84 ILE A CA 1
ATOM 648 C C . ILE A 1 84 ? -7.850 3.093 22.807 1.00 86.69 84 ILE A C 1
ATOM 650 O O . ILE A 1 84 ? -8.077 3.189 21.603 1.00 86.69 84 ILE A O 1
ATOM 654 N N . LYS A 1 85 ? -8.773 2.591 23.640 1.00 86.81 85 LYS A N 1
ATOM 655 C CA . LYS A 1 85 ? -10.037 1.998 23.168 1.00 86.81 85 LYS A CA 1
ATOM 656 C C . LYS A 1 85 ? -10.887 2.994 22.379 1.00 86.81 85 LYS A C 1
ATOM 658 O O . LYS A 1 85 ? -11.503 2.620 21.381 1.00 86.81 85 LYS A O 1
ATOM 663 N N . GLU A 1 86 ? -10.932 4.250 22.811 1.00 88.25 86 GLU A N 1
ATOM 664 C CA . GLU A 1 86 ? -11.671 5.298 22.105 1.00 88.25 86 GLU A CA 1
ATOM 665 C C . GLU A 1 86 ? -11.058 5.598 20.740 1.00 88.25 86 GLU A C 1
ATOM 667 O O . GLU A 1 86 ? -11.776 5.673 19.742 1.00 88.25 86 GLU A O 1
ATOM 672 N N . ASP A 1 87 ? -9.733 5.681 20.675 1.00 92.31 87 ASP A N 1
ATOM 673 C CA . ASP A 1 87 ? -8.999 5.896 19.434 1.00 92.31 87 ASP A CA 1
ATOM 674 C C . ASP A 1 87 ? -9.171 4.728 18.464 1.00 92.31 87 ASP A C 1
ATOM 676 O O . ASP A 1 87 ? -9.431 4.940 17.281 1.00 92.31 87 ASP A O 1
ATOM 680 N N . MET A 1 88 ? -9.160 3.489 18.959 1.00 92.44 88 MET 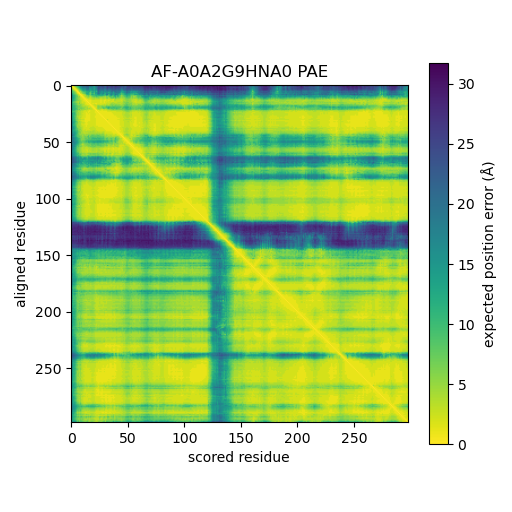A N 1
ATOM 681 C CA . MET A 1 88 ? -9.475 2.305 18.157 1.00 92.44 88 MET A CA 1
ATOM 682 C C . MET A 1 88 ? -10.885 2.372 17.561 1.00 92.44 88 MET A C 1
ATOM 684 O O . MET A 1 88 ? -11.083 2.008 16.402 1.00 92.44 88 MET A O 1
ATOM 688 N N . VAL A 1 89 ? -11.870 2.869 18.317 1.00 91.25 89 VAL A N 1
ATOM 689 C CA . VAL A 1 89 ? -13.233 3.084 17.807 1.00 91.25 89 VAL A CA 1
ATOM 690 C C . VAL A 1 89 ? -13.258 4.183 16.742 1.00 91.25 89 VAL A C 1
ATOM 692 O O . VAL A 1 89 ? -13.923 4.003 15.720 1.00 91.25 89 VAL A O 1
ATOM 695 N N . LYS A 1 90 ? -12.515 5.282 16.916 1.00 94.19 90 LYS A N 1
ATOM 696 C CA . LYS A 1 90 ? -12.395 6.331 15.887 1.00 94.19 90 LYS A CA 1
ATOM 697 C C . LYS A 1 90 ? -11.762 5.772 14.604 1.00 94.19 90 LYS A C 1
ATOM 699 O O . LYS A 1 90 ? -12.312 5.965 13.521 1.00 94.19 90 LYS A O 1
ATOM 704 N N . VAL A 1 91 ? -10.671 5.005 14.706 1.00 96.06 91 VAL A N 1
ATOM 705 C CA . VAL A 1 91 ? -10.030 4.352 13.547 1.00 96.06 91 VAL A CA 1
ATOM 706 C C . VAL A 1 91 ? -10.965 3.331 12.894 1.00 96.06 91 VAL A C 1
ATOM 708 O O . VAL A 1 91 ? -11.040 3.273 11.667 1.00 96.06 91 VAL A O 1
ATOM 711 N N . LEU A 1 92 ? -11.747 2.582 13.678 1.00 94.50 92 LEU A N 1
ATOM 712 C CA . LEU A 1 92 ? -12.765 1.668 13.153 1.00 94.50 92 LEU A CA 1
ATOM 713 C C . LEU A 1 92 ? -13.815 2.424 12.330 1.00 94.50 92 LEU A C 1
ATOM 715 O O . LEU A 1 92 ? -14.168 1.990 11.236 1.00 94.50 92 LEU A O 1
ATOM 719 N N . GLN A 1 93 ? -14.289 3.570 12.821 1.00 94.12 93 GLN A N 1
ATOM 720 C CA . GLN A 1 93 ? -15.249 4.411 12.103 1.00 94.12 93 GLN A CA 1
ATOM 721 C C . GLN A 1 93 ? -14.667 4.969 10.799 1.00 94.12 93 GLN A C 1
ATOM 723 O O . GLN A 1 93 ? -15.377 5.013 9.792 1.00 94.12 93 GLN A O 1
ATOM 728 N N . ILE A 1 94 ? -13.387 5.356 10.789 1.00 97.31 94 ILE A N 1
ATOM 729 C CA . ILE A 1 94 ? -12.676 5.737 9.559 1.00 97.31 94 ILE A CA 1
ATOM 730 C C . ILE A 1 94 ? -12.660 4.552 8.585 1.00 97.31 94 ILE A C 1
ATOM 732 O O . ILE A 1 94 ? -13.089 4.701 7.442 1.00 97.31 94 ILE A O 1
ATOM 736 N N . GLY A 1 95 ? -12.251 3.365 9.048 1.00 96.88 95 GLY A N 1
ATOM 737 C CA . GLY A 1 95 ? -12.230 2.136 8.250 1.00 96.88 95 GLY A CA 1
ATOM 738 C C . GLY A 1 95 ? -13.591 1.808 7.629 1.00 96.88 95 GLY A C 1
ATOM 739 O O . GLY A 1 95 ? -13.671 1.593 6.422 1.00 96.88 95 GLY A O 1
ATOM 740 N N . ILE A 1 96 ? -14.672 1.865 8.418 1.00 94.44 96 ILE A N 1
ATOM 741 C CA . ILE A 1 96 ? -16.055 1.631 7.962 1.00 94.44 96 ILE A CA 1
ATOM 742 C C . ILE A 1 96 ? -16.468 2.632 6.872 1.00 94.44 96 ILE A C 1
ATOM 744 O O . ILE A 1 96 ? -17.046 2.236 5.858 1.00 94.44 96 ILE A O 1
ATOM 748 N N . LYS A 1 97 ? -16.154 3.925 7.037 1.00 96.38 97 LYS A N 1
ATOM 749 C CA . LYS A 1 97 ? -16.434 4.942 6.008 1.00 96.38 97 LYS A CA 1
ATOM 750 C C . LYS A 1 97 ? -15.661 4.659 4.716 1.00 96.38 97 LYS A C 1
ATOM 752 O O . LYS A 1 97 ? -16.238 4.748 3.632 1.00 96.38 97 LYS A O 1
ATOM 757 N N . CYS A 1 98 ? -14.390 4.270 4.822 1.00 97.94 98 CYS A N 1
ATOM 758 C CA . CYS A 1 98 ? -13.548 3.917 3.679 1.00 97.94 98 CYS A CA 1
ATOM 759 C C . CYS A 1 98 ? -14.079 2.705 2.897 1.00 97.94 98 CYS A C 1
ATOM 761 O O . CYS A 1 98 ? -14.064 2.728 1.668 1.00 97.94 98 CYS A O 1
ATOM 763 N N . VAL A 1 99 ? -14.604 1.677 3.575 1.00 96.06 99 VAL A N 1
ATOM 764 C CA . VAL A 1 99 ? -15.124 0.455 2.924 1.00 96.06 99 VAL A CA 1
ATOM 765 C C . VAL A 1 99 ? -16.596 0.546 2.500 1.00 96.06 99 VAL A C 1
ATOM 767 O O . VAL A 1 99 ? -17.220 -0.466 2.177 1.00 96.06 99 VAL A O 1
ATOM 770 N N . SER A 1 100 ? -17.180 1.750 2.469 1.00 95.06 100 SER A N 1
ATOM 771 C CA . SER A 1 100 ? -18.575 1.930 2.059 1.00 95.06 100 SER A CA 1
ATOM 772 C C . SER A 1 100 ? -18.836 1.365 0.658 1.00 95.06 100 SER A C 1
ATOM 774 O O . SER A 1 100 ? -18.095 1.640 -0.292 1.00 95.06 100 SER A O 1
ATOM 776 N N . LYS A 1 101 ? -19.946 0.632 0.493 1.00 92.12 101 LYS A N 1
ATOM 777 C CA . LYS A 1 101 ? -20.415 0.171 -0.829 1.00 92.12 101 LYS A CA 1
ATOM 778 C C . LYS A 1 101 ? -20.667 1.341 -1.785 1.00 92.12 101 LYS A C 1
ATOM 780 O O . LYS A 1 101 ? -20.435 1.223 -2.980 1.00 92.12 101 LYS A O 1
ATOM 785 N N . SER A 1 102 ? -21.110 2.481 -1.255 1.00 94.19 102 SER A N 1
ATOM 786 C CA . SER A 1 102 ? -21.320 3.694 -2.041 1.00 94.19 102 SER A CA 1
ATOM 787 C C . SER A 1 102 ? -20.004 4.448 -2.211 1.00 94.19 102 SER A C 1
ATOM 789 O O . SER A 1 102 ? -19.539 5.091 -1.272 1.00 94.19 102 SER A O 1
ATOM 791 N N . VAL A 1 103 ? -19.458 4.452 -3.430 1.00 95.50 103 VAL A N 1
ATOM 792 C CA . VAL A 1 103 ? -18.217 5.161 -3.799 1.00 95.50 103 VAL A CA 1
ATOM 793 C C . VAL A 1 103 ? -18.220 6.620 -3.329 1.00 95.50 103 VAL A C 1
ATOM 795 O O . VAL A 1 103 ? -17.256 7.073 -2.724 1.00 95.50 103 VAL A O 1
ATOM 798 N N . ARG A 1 104 ? -19.338 7.336 -3.513 1.00 95.69 104 ARG A N 1
ATOM 799 C CA . ARG A 1 104 ? -19.480 8.756 -3.129 1.00 95.69 104 ARG A CA 1
ATOM 800 C C . ARG A 1 104 ? -19.452 9.014 -1.618 1.00 95.69 104 ARG A C 1
ATOM 802 O O . ARG A 1 104 ? -19.280 10.153 -1.211 1.00 95.69 104 ARG A O 1
ATOM 809 N N . LYS A 1 105 ? -19.673 7.983 -0.793 1.00 96.62 105 LYS A N 1
ATOM 810 C CA . LYS A 1 105 ? -19.628 8.096 0.676 1.00 96.62 105 LYS A CA 1
ATOM 811 C C . LYS A 1 105 ? -18.223 7.869 1.231 1.00 96.62 105 LYS A C 1
ATOM 813 O O . LYS A 1 105 ? -18.004 8.109 2.416 1.00 96.62 105 LYS A O 1
ATOM 818 N N . ARG A 1 106 ? -17.294 7.375 0.407 1.00 97.88 106 ARG A N 1
ATOM 819 C CA . ARG A 1 106 ? -15.909 7.171 0.823 1.00 97.88 106 ARG A CA 1
ATOM 820 C C . ARG A 1 106 ? -15.222 8.539 0.904 1.00 97.88 106 ARG A C 1
ATOM 822 O O . ARG A 1 106 ? -15.361 9.324 -0.034 1.00 97.88 106 ARG A O 1
ATOM 829 N N . PRO A 1 107 ? -14.504 8.835 1.997 1.00 98.31 107 PRO A N 1
ATOM 830 C CA . PRO A 1 107 ? -13.769 10.088 2.127 1.00 98.31 107 PRO A CA 1
ATOM 831 C C . PRO A 1 107 ? -12.628 10.158 1.109 1.00 98.31 107 PRO A C 1
ATOM 833 O O . PRO A 1 107 ? -12.178 9.135 0.585 1.00 98.31 107 PRO A O 1
ATOM 836 N N . LYS A 1 108 ? -12.093 11.356 0.867 1.00 98.31 108 LYS A N 1
ATOM 837 C CA . LYS A 1 108 ? -10.810 11.468 0.154 1.00 98.31 108 LYS A CA 1
ATOM 838 C C . LYS A 1 108 ? -9.687 10.946 1.045 1.00 98.31 108 LYS A C 1
ATOM 840 O O . LYS A 1 108 ? -9.703 11.167 2.255 1.00 98.31 108 LYS A O 1
ATOM 845 N N . ILE A 1 109 ? -8.647 10.340 0.468 1.00 98.50 109 ILE A N 1
ATOM 846 C CA . ILE A 1 109 ? -7.511 9.861 1.274 1.00 98.50 109 ILE A CA 1
ATOM 847 C C . ILE A 1 109 ? -6.841 10.998 2.065 1.00 98.50 109 ILE A C 1
ATOM 849 O O . ILE A 1 109 ? -6.405 10.798 3.191 1.00 98.50 109 ILE A O 1
ATOM 853 N N . SER A 1 110 ? -6.840 12.225 1.536 1.00 98.00 110 SER A N 1
ATOM 854 C CA . SER A 1 110 ? -6.338 13.406 2.244 1.00 98.00 110 SER A CA 1
ATOM 855 C C . SER A 1 110 ? -7.133 13.749 3.506 1.00 98.00 110 SER A C 1
ATOM 857 O O . SER A 1 110 ? -6.571 14.306 4.443 1.00 98.00 110 SER A O 1
ATOM 859 N N . GLU A 1 111 ? -8.432 13.448 3.539 1.00 98.44 111 GLU A N 1
ATOM 860 C CA . GLU A 1 111 ? -9.264 13.604 4.740 1.00 98.44 111 GLU A CA 1
ATOM 861 C C . GLU A 1 111 ? -8.957 12.489 5.740 1.00 98.44 111 GLU A C 1
ATOM 863 O O . GLU A 1 111 ? -8.811 12.756 6.928 1.00 98.44 111 GLU A O 1
ATOM 868 N N . VAL A 1 112 ? -8.773 11.257 5.252 1.00 98.62 112 VAL A N 1
ATOM 869 C CA . VAL A 1 112 ? -8.359 10.112 6.077 1.00 98.62 112 VAL A CA 1
ATOM 870 C C . VAL A 1 112 ? -7.019 10.379 6.765 1.00 98.62 112 VAL A C 1
ATOM 872 O O . VAL A 1 112 ? -6.899 10.106 7.955 1.00 98.62 112 VAL A O 1
ATOM 875 N N . VAL A 1 113 ? -6.041 10.962 6.059 1.00 98.38 113 VAL A N 1
ATOM 876 C CA . VAL A 1 113 ? -4.754 11.376 6.647 1.00 98.38 113 VAL A CA 1
ATOM 877 C C . VAL A 1 113 ? -4.975 12.305 7.837 1.00 98.38 113 VAL A C 1
ATOM 879 O O . VAL A 1 113 ? -4.465 12.016 8.913 1.00 98.38 113 VAL A O 1
ATOM 882 N N . LYS A 1 114 ? -5.770 13.372 7.673 1.00 97.81 114 LYS A N 1
ATOM 883 C CA . LYS A 1 114 ? -6.049 14.331 8.755 1.00 97.81 114 LYS A CA 1
ATOM 884 C C . LYS A 1 114 ? -6.679 13.640 9.962 1.00 97.81 114 LYS A C 1
ATOM 886 O O . LYS A 1 114 ? -6.166 13.754 11.065 1.00 97.81 114 LYS A O 1
ATOM 891 N N . LEU A 1 115 ? -7.719 12.836 9.730 1.00 97.81 115 LEU A N 1
ATOM 892 C CA . LEU A 1 115 ? -8.414 12.113 10.796 1.00 97.81 115 LEU A CA 1
ATOM 893 C C . LEU A 1 115 ? -7.482 11.160 11.563 1.00 97.81 115 LEU A C 1
ATOM 895 O O . LEU A 1 115 ? -7.566 11.075 12.784 1.00 97.81 115 LEU A O 1
ATOM 899 N N . LEU A 1 116 ? -6.594 10.441 10.868 1.00 97.69 116 LEU A N 1
ATOM 900 C CA . LEU A 1 116 ? -5.628 9.545 11.513 1.00 97.69 116 LEU A CA 1
ATOM 901 C C . LEU A 1 116 ? -4.533 10.311 12.264 1.00 97.69 116 LEU A C 1
ATOM 903 O O . LEU A 1 116 ? -4.118 9.880 13.338 1.00 97.69 116 LEU A O 1
ATOM 907 N N . GLU A 1 117 ? -4.064 11.434 11.719 1.00 95.62 117 GLU A N 1
ATOM 908 C CA . GLU A 1 117 ? -3.086 12.298 12.382 1.00 95.62 117 GLU A CA 1
ATOM 909 C C . GLU A 1 117 ? -3.648 12.927 13.654 1.00 95.62 117 GLU A C 1
ATOM 911 O O . GLU A 1 117 ? -2.937 12.984 14.652 1.00 95.62 117 GLU A O 1
ATOM 916 N N . ASP A 1 118 ? -4.908 13.355 13.646 1.00 94.75 118 ASP A N 1
ATOM 917 C CA . ASP A 1 118 ? -5.557 13.939 14.820 1.00 94.75 118 ASP A CA 1
ATOM 918 C C . ASP A 1 118 ? -5.657 12.911 15.958 1.00 94.75 118 ASP A C 1
ATOM 920 O O . ASP A 1 118 ? -5.342 13.224 17.104 1.00 94.75 118 ASP A O 1
ATOM 924 N N . ILE A 1 119 ? -5.981 11.652 15.635 1.00 93.38 119 ILE A N 1
ATOM 925 C CA . ILE A 1 119 ? -5.970 10.538 16.600 1.00 93.38 119 ILE A CA 1
ATOM 926 C C . ILE A 1 119 ? -4.546 10.263 17.113 1.00 93.38 119 ILE A C 1
ATOM 928 O O . ILE A 1 119 ? -4.339 10.022 18.300 1.00 93.38 119 ILE A O 1
ATOM 932 N N . ALA A 1 120 ? -3.541 10.300 16.234 1.00 88.75 120 ALA A N 1
ATOM 933 C CA . ALA A 1 120 ? -2.155 10.044 16.621 1.00 88.75 120 ALA A CA 1
ATOM 934 C C . ALA A 1 120 ? -1.569 11.159 17.510 1.00 88.75 120 ALA A C 1
ATOM 936 O O . ALA A 1 120 ? -0.820 10.859 18.437 1.00 88.75 120 ALA A O 1
ATOM 937 N N . LYS A 1 121 ? -1.925 12.427 17.258 1.00 82.62 121 LYS A N 1
ATOM 938 C CA . LYS A 1 121 ? -1.427 13.596 18.005 1.00 82.62 121 LYS A CA 1
ATOM 939 C C . LYS A 1 121 ? -1.949 13.666 19.438 1.00 82.62 121 LYS A C 1
ATOM 941 O O . LYS A 1 121 ? -1.207 14.088 20.320 1.00 82.62 121 LYS A O 1
ATOM 946 N N . MET A 1 122 ? -3.174 13.195 19.681 1.00 60.66 122 MET A N 1
ATOM 947 C CA . MET A 1 122 ? -3.755 13.096 21.030 1.00 60.66 122 MET A CA 1
ATOM 948 C C . MET A 1 122 ? -2.944 12.183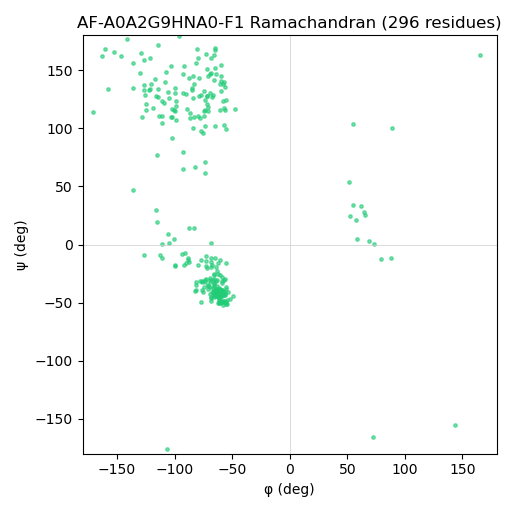 21.975 1.00 60.66 122 MET A C 1
ATOM 950 O O . MET A 1 122 ? -3.146 12.233 23.180 1.00 60.66 122 MET A O 1
ATOM 954 N N . ASN A 1 123 ? -2.005 11.386 21.445 1.00 55.44 123 ASN A N 1
ATOM 955 C CA . ASN A 1 123 ? -1.134 10.487 22.208 1.00 55.44 123 ASN A CA 1
ATOM 956 C C . ASN A 1 123 ? 0.322 10.994 22.354 1.00 55.44 123 ASN A C 1
ATOM 958 O O . ASN A 1 123 ? 1.148 10.282 22.919 1.00 55.44 123 ASN A O 1
ATOM 962 N N . THR A 1 124 ? 0.670 12.181 21.831 1.00 49.47 124 THR A N 1
ATOM 963 C CA . THR A 1 124 ? 2.067 12.675 21.741 1.00 49.47 124 THR A CA 1
ATOM 964 C C . THR A 1 124 ? 2.365 13.936 22.560 1.00 49.47 124 THR A C 1
ATOM 966 O O . THR A 1 124 ? 3.262 14.699 22.208 1.00 49.47 124 THR A O 1
ATOM 969 N N . GLU A 1 125 ? 1.678 14.168 23.678 1.00 40.88 125 GLU A N 1
ATOM 970 C CA . GLU A 1 125 ? 2.168 15.112 24.696 1.00 40.88 125 GLU A CA 1
ATOM 971 C C . GLU A 1 125 ? 3.202 14.422 25.601 1.00 40.88 125 GLU A C 1
ATOM 973 O O . GLU A 1 125 ? 2.960 14.136 26.769 1.00 40.88 125 GLU A O 1
ATOM 978 N N . SER A 1 126 ? 4.360 14.062 25.043 1.00 39.22 126 SER A N 1
ATOM 979 C CA . SER A 1 126 ? 5.595 13.815 25.807 1.00 39.22 126 SER A CA 1
ATOM 980 C C . SER A 1 126 ? 6.793 13.642 24.868 1.00 39.22 126 SER A C 1
ATOM 982 O O . SER A 1 126 ? 6.884 12.680 24.115 1.00 39.22 126 SER A O 1
ATOM 984 N N . HIS A 1 127 ? 7.718 14.601 24.963 1.00 38.75 127 HIS A N 1
ATOM 985 C CA . HIS A 1 127 ? 9.099 14.599 24.466 1.00 38.75 127 HIS A CA 1
ATOM 986 C C . HIS A 1 127 ? 9.348 14.314 22.975 1.00 38.75 127 HIS A C 1
ATOM 988 O O . HIS A 1 127 ? 9.461 13.175 22.532 1.00 38.75 127 HIS A O 1
ATOM 994 N N . VAL A 1 128 ? 9.634 15.386 22.230 1.00 37.06 128 VAL A N 1
ATOM 995 C CA . VAL A 1 128 ? 10.403 15.318 20.980 1.00 37.06 128 VAL A CA 1
ATOM 996 C C . VAL A 1 128 ? 11.852 15.715 21.295 1.00 37.06 128 VAL A C 1
ATOM 998 O O . VAL A 1 128 ? 12.103 16.896 21.539 1.00 37.06 128 VAL A O 1
ATOM 1001 N N . PRO A 1 129 ? 12.827 14.789 21.315 1.00 38.31 129 PRO A N 1
ATOM 1002 C CA . PRO A 1 129 ? 14.232 15.164 21.299 1.00 38.31 129 PRO A CA 1
ATOM 1003 C C . PRO A 1 129 ? 14.568 15.741 19.923 1.00 38.31 129 PRO A C 1
ATOM 1005 O O . PRO A 1 129 ? 14.256 15.150 18.888 1.00 38.31 129 PRO A O 1
ATOM 1008 N N . PHE A 1 130 ? 15.207 16.905 19.908 1.00 34.66 130 PHE A N 1
ATOM 1009 C CA . PHE A 1 130 ? 15.717 17.519 18.689 1.00 34.66 130 PHE A CA 1
ATOM 1010 C C . PHE A 1 130 ? 16.989 16.765 18.258 1.00 34.66 130 PHE A C 1
ATOM 1012 O O . PHE A 1 130 ? 18.078 17.024 18.768 1.00 34.66 130 PHE A O 1
ATOM 1019 N N . GLU A 1 131 ? 16.865 15.795 17.349 1.00 39.16 131 GLU A N 1
ATOM 1020 C CA . GLU A 1 131 ? 18.028 15.133 16.748 1.00 39.16 131 GLU A CA 1
ATOM 1021 C C . GLU A 1 131 ? 18.711 16.076 15.747 1.00 39.16 131 GLU A C 1
ATOM 1023 O O . GLU A 1 131 ? 18.153 16.431 14.706 1.00 39.16 131 GLU A O 1
ATOM 1028 N N . LYS A 1 132 ? 19.956 16.466 16.041 1.00 31.42 132 LYS A N 1
ATOM 1029 C CA . LYS A 1 132 ? 20.842 17.114 15.069 1.00 31.42 132 LYS A CA 1
ATOM 1030 C C . LYS A 1 132 ? 21.313 16.055 14.075 1.00 31.42 132 LYS A C 1
ATOM 1032 O O . LYS A 1 132 ? 22.191 15.256 14.391 1.00 31.42 132 LYS A O 1
ATOM 1037 N N . LYS A 1 133 ? 20.722 16.041 12.882 1.00 43.16 133 LYS A N 1
ATOM 1038 C CA . LYS A 1 133 ? 21.076 15.105 11.815 1.00 43.16 133 LYS A CA 1
ATOM 1039 C C . LYS A 1 133 ? 21.760 15.828 10.655 1.00 43.16 133 LYS A C 1
ATOM 1041 O O . LYS A 1 133 ? 21.175 16.727 10.061 1.00 43.16 133 LYS A O 1
ATOM 1046 N N . LEU A 1 134 ? 22.967 15.379 10.304 1.00 29.05 134 LEU A N 1
ATOM 1047 C CA . LEU A 1 134 ? 23.576 15.671 9.006 1.00 29.05 134 LEU A CA 1
ATOM 1048 C C . LEU A 1 134 ? 22.775 14.949 7.910 1.00 29.05 134 LEU A C 1
ATOM 1050 O O . LEU A 1 134 ? 22.533 13.742 8.000 1.00 29.05 134 LEU A O 1
ATOM 1054 N N . VAL A 1 135 ? 22.346 15.692 6.892 1.00 40.91 135 VAL A N 1
ATOM 1055 C CA . VAL A 1 135 ? 21.624 15.170 5.728 1.00 40.91 135 VAL A CA 1
ATOM 1056 C C . VAL A 1 135 ? 22.528 15.341 4.518 1.00 40.91 135 VAL A C 1
ATOM 1058 O O . VAL A 1 135 ? 22.786 16.462 4.093 1.00 40.91 135 VAL A O 1
ATOM 1061 N N . PHE A 1 136 ? 23.012 14.225 3.984 1.00 34.31 136 PHE A N 1
ATOM 1062 C CA . PHE A 1 136 ? 23.638 14.196 2.670 1.00 34.31 136 PHE A CA 1
ATOM 1063 C C . PHE A 1 136 ? 22.533 14.374 1.621 1.00 34.31 136 PHE A C 1
ATOM 1065 O O . PHE A 1 136 ? 21.505 13.695 1.683 1.00 34.31 136 PHE A O 1
ATOM 1072 N N . ILE A 1 137 ? 22.716 15.333 0.717 1.00 40.47 137 ILE A N 1
ATOM 1073 C CA . ILE A 1 137 ? 21.881 15.532 -0.467 1.00 40.47 137 ILE A CA 1
ATOM 1074 C C . ILE A 1 137 ? 22.720 15.043 -1.647 1.00 40.47 137 ILE A C 1
ATOM 1076 O O . ILE A 1 137 ? 23.877 15.432 -1.751 1.00 40.47 137 ILE A O 1
ATOM 1080 N N . GLU A 1 138 ? 22.101 14.206 -2.480 1.00 39.53 138 GLU A N 1
ATOM 1081 C CA . GLU A 1 138 ? 22.656 13.398 -3.578 1.00 39.53 138 GLU A CA 1
ATOM 1082 C C . GLU A 1 138 ? 23.154 12.004 -3.169 1.00 39.53 138 GLU A C 1
ATOM 1084 O O . GLU A 1 138 ? 24.259 11.800 -2.669 1.00 39.53 138 GLU A O 1
ATOM 1089 N N . ASP A 1 139 ? 22.290 11.020 -3.443 1.00 40.84 139 ASP A N 1
ATOM 1090 C CA . ASP A 1 139 ? 22.695 9.635 -3.631 1.00 40.84 139 ASP A CA 1
ATOM 1091 C C . ASP A 1 139 ? 23.666 9.609 -4.816 1.00 40.84 139 ASP A C 1
ATOM 1093 O O . ASP A 1 139 ? 23.278 9.861 -5.960 1.00 40.84 139 ASP A O 1
ATOM 1097 N N . VAL A 1 140 ? 24.917 9.229 -4.558 1.00 40.94 140 VAL A N 1
ATOM 1098 C CA . VAL A 1 140 ? 25.680 8.485 -5.557 1.00 40.94 140 VAL A CA 1
ATOM 1099 C C . VAL A 1 140 ? 24.814 7.273 -5.879 1.00 40.94 140 VAL A C 1
ATOM 1101 O O . VAL A 1 140 ? 24.751 6.330 -5.094 1.00 40.94 140 VAL A O 1
ATOM 1104 N N . ILE A 1 141 ? 24.066 7.330 -6.982 1.00 47.72 141 ILE A N 1
ATOM 1105 C CA . ILE A 1 141 ? 23.371 6.165 -7.518 1.00 47.72 141 ILE A CA 1
ATOM 1106 C C . ILE A 1 141 ? 24.480 5.134 -7.729 1.00 47.72 141 ILE A C 1
ATOM 1108 O O . ILE A 1 141 ? 25.377 5.403 -8.534 1.00 47.72 141 ILE A O 1
ATOM 1112 N N . PRO A 1 142 ? 24.487 3.982 -7.031 1.00 53.12 142 PRO A N 1
ATOM 1113 C CA . PRO A 1 142 ? 25.362 2.904 -7.441 1.00 53.12 142 PRO A CA 1
ATOM 1114 C C . PRO A 1 142 ? 24.969 2.613 -8.881 1.00 53.12 142 PRO A C 1
ATOM 1116 O O . PRO A 1 142 ? 23.810 2.296 -9.154 1.00 53.12 142 PRO A O 1
ATOM 1119 N N . THR A 1 143 ? 25.891 2.804 -9.817 1.00 53.19 143 THR A N 1
ATOM 1120 C CA . THR A 1 143 ? 25.704 2.349 -11.187 1.00 53.19 143 THR A CA 1
ATOM 1121 C C . THR A 1 143 ? 25.448 0.853 -11.103 1.00 53.19 143 THR A C 1
ATOM 1123 O O . THR A 1 143 ? 26.360 0.082 -10.817 1.00 53.19 143 THR A O 1
ATOM 1126 N N . PHE A 1 144 ? 24.188 0.453 -11.245 1.00 57.81 144 PHE A N 1
ATOM 1127 C CA . PHE A 1 144 ? 23.821 -0.949 -11.308 1.00 57.81 144 PHE A CA 1
ATOM 1128 C C . PHE A 1 144 ? 24.320 -1.475 -12.647 1.00 57.81 144 PHE A C 1
ATOM 1130 O O . PHE A 1 144 ? 23.842 -1.037 -13.696 1.00 57.81 144 PHE A O 1
ATOM 1137 N N . ASP A 1 145 ? 25.267 -2.404 -12.617 1.00 69.94 145 ASP A N 1
ATOM 1138 C CA . ASP A 1 145 ? 25.599 -3.154 -13.815 1.00 69.94 145 ASP A CA 1
ATOM 1139 C C . ASP A 1 145 ? 24.435 -4.111 -14.116 1.00 69.94 145 ASP A C 1
ATOM 1141 O O . ASP A 1 145 ? 24.065 -4.975 -13.312 1.00 69.94 145 ASP A O 1
ATOM 1145 N N . LEU A 1 146 ? 23.812 -3.924 -15.281 1.00 71.00 146 LEU A N 1
ATOM 1146 C CA . LEU A 1 146 ? 22.750 -4.798 -15.765 1.00 71.00 146 LEU A CA 1
ATOM 1147 C C . LEU A 1 146 ? 23.227 -6.255 -15.802 1.00 71.00 146 LEU A C 1
ATOM 1149 O O . LEU A 1 146 ? 22.442 -7.157 -15.499 1.00 71.00 146 LEU A O 1
ATOM 1153 N N . GLU A 1 147 ? 24.492 -6.494 -16.154 1.00 74.94 147 GLU A N 1
ATOM 1154 C CA . GLU A 1 147 ? 25.041 -7.842 -16.200 1.00 74.94 147 GLU A CA 1
ATOM 1155 C C . GLU A 1 147 ? 25.161 -8.456 -14.804 1.00 74.94 147 GLU A C 1
ATOM 1157 O O . GLU A 1 147 ? 24.709 -9.588 -14.610 1.00 74.94 147 GLU A O 1
ATOM 1162 N N . GLU A 1 148 ? 25.683 -7.712 -13.823 1.00 80.56 148 GLU A N 1
ATOM 1163 C CA . GLU A 1 148 ? 25.712 -8.122 -12.412 1.00 80.56 148 GLU A CA 1
ATOM 1164 C C . GLU A 1 148 ? 24.299 -8.472 -11.922 1.00 80.56 148 GLU A C 1
ATOM 1166 O O . GLU A 1 148 ? 24.057 -9.575 -11.422 1.00 80.56 148 GLU A O 1
ATOM 1171 N N . MET A 1 149 ? 23.323 -7.580 -12.144 1.00 81.81 149 MET A N 1
ATOM 1172 C CA . MET A 1 149 ? 21.933 -7.815 -11.747 1.00 81.81 149 MET A CA 1
ATOM 1173 C C . MET A 1 149 ? 21.376 -9.091 -12.385 1.00 81.81 149 MET A C 1
ATOM 1175 O O . MET A 1 149 ? 20.658 -9.849 -11.727 1.00 81.81 149 MET A O 1
ATOM 1179 N N . LEU A 1 150 ? 21.652 -9.346 -13.666 1.00 78.12 150 LEU A N 1
ATOM 1180 C CA . LEU A 1 150 ? 21.153 -10.532 -14.363 1.00 78.12 150 LEU A CA 1
ATOM 1181 C C . LEU A 1 150 ? 21.841 -11.821 -13.889 1.00 78.12 150 LEU A C 1
ATOM 1183 O O . LEU A 1 150 ? 21.148 -12.836 -13.781 1.00 78.12 150 LEU A O 1
ATOM 1187 N N . ARG A 1 151 ? 23.137 -11.774 -13.549 1.00 82.75 151 ARG A N 1
ATOM 1188 C CA . ARG A 1 151 ? 23.933 -12.915 -13.056 1.00 82.75 151 ARG A CA 1
ATOM 1189 C C . ARG A 1 151 ? 23.671 -13.255 -11.586 1.00 82.75 151 ARG A C 1
ATOM 1191 O O . ARG A 1 151 ? 23.724 -14.429 -11.227 1.00 82.75 151 ARG A O 1
ATOM 1198 N N . ALA A 1 152 ? 23.351 -12.267 -10.748 1.00 83.19 152 ALA A N 1
ATOM 1199 C CA . ALA A 1 152 ? 23.157 -12.465 -9.313 1.00 83.19 152 ALA A CA 1
ATOM 1200 C C . ALA A 1 152 ? 22.057 -13.496 -8.998 1.00 83.19 152 ALA A C 1
ATOM 1202 O O . ALA A 1 152 ? 20.968 -13.478 -9.597 1.00 83.19 152 ALA A O 1
ATOM 1203 N N . SER A 1 153 ? 22.335 -14.359 -8.012 1.00 84.81 153 SER A N 1
ATOM 1204 C CA . SER A 1 153 ? 21.398 -15.381 -7.537 1.00 84.81 153 SER A CA 1
ATOM 1205 C C . SER A 1 153 ? 20.089 -14.746 -7.071 1.00 84.81 153 SER A C 1
ATOM 1207 O O . SER A 1 153 ? 20.071 -13.674 -6.461 1.00 84.81 153 SER A O 1
ATOM 1209 N N . ALA A 1 154 ? 18.983 -15.407 -7.403 1.00 89.31 154 ALA A N 1
ATOM 1210 C CA . ALA A 1 154 ? 17.641 -14.908 -7.174 1.00 89.31 154 ALA A CA 1
ATOM 1211 C C . ALA A 1 154 ? 16.883 -15.844 -6.233 1.00 89.31 154 ALA A C 1
ATOM 1213 O O . ALA A 1 154 ? 16.603 -16.992 -6.574 1.00 89.31 154 ALA A O 1
ATOM 1214 N N . GLU A 1 155 ? 16.492 -15.324 -5.075 1.00 92.69 155 GLU A N 1
ATOM 1215 C CA . GLU A 1 155 ? 15.562 -15.987 -4.165 1.00 92.69 155 GLU A CA 1
ATOM 1216 C C . GLU A 1 155 ? 14.139 -15.517 -4.486 1.00 92.69 155 GLU A C 1
ATOM 1218 O O . GLU A 1 155 ? 13.876 -14.318 -4.609 1.00 92.69 155 GLU A O 1
ATOM 1223 N N . VAL A 1 156 ? 13.193 -16.444 -4.646 1.00 93.25 156 VAL A N 1
ATOM 1224 C CA . VAL A 1 156 ? 11.792 -16.083 -4.897 1.00 93.25 156 VAL A CA 1
ATOM 1225 C C . VAL A 1 156 ? 11.169 -15.566 -3.603 1.00 93.25 156 VAL A C 1
ATOM 1227 O O . VAL A 1 156 ? 10.971 -16.331 -2.667 1.00 93.25 156 VAL A O 1
ATOM 1230 N N . LEU A 1 157 ? 10.793 -14.285 -3.575 1.00 89.19 157 LEU A N 1
ATOM 1231 C CA . LEU A 1 157 ? 10.080 -13.691 -2.438 1.00 89.19 157 LEU A CA 1
ATOM 1232 C C . LEU A 1 157 ? 8.583 -13.996 -2.474 1.00 89.19 157 LEU A C 1
ATOM 1234 O O . LEU A 1 157 ? 7.941 -14.137 -1.436 1.00 89.19 157 LEU A O 1
ATOM 1238 N N . GLY A 1 158 ? 8.003 -14.065 -3.673 1.00 85.75 158 GLY A N 1
ATOM 1239 C CA . GLY A 1 158 ? 6.589 -14.379 -3.822 1.00 85.75 158 GLY A CA 1
ATOM 1240 C C . GLY A 1 158 ? 6.016 -14.073 -5.197 1.00 85.75 158 GLY A C 1
ATOM 1241 O O . GLY A 1 158 ? 6.580 -13.321 -5.997 1.00 85.75 158 GLY A O 1
ATOM 1242 N N . LYS A 1 159 ? 4.847 -14.663 -5.456 1.00 86.06 159 LYS A N 1
ATOM 1243 C CA . LYS A 1 159 ? 4.013 -14.381 -6.627 1.00 86.06 159 LYS A CA 1
ATOM 1244 C C . LYS A 1 159 ? 2.882 -13.450 -6.200 1.00 86.06 159 LYS A C 1
ATOM 1246 O O . LYS A 1 159 ? 2.056 -13.818 -5.371 1.00 86.06 159 LYS A O 1
ATOM 1251 N N . GLY A 1 160 ? 2.875 -12.240 -6.745 1.00 81.62 160 GLY A N 1
ATOM 1252 C CA . GLY A 1 160 ? 1.864 -11.221 -6.489 1.00 81.62 160 GLY A CA 1
ATOM 1253 C C . GLY A 1 160 ? 0.916 -11.028 -7.671 1.00 81.62 160 GLY A C 1
ATOM 1254 O O . GLY A 1 160 ? 1.015 -11.698 -8.698 1.00 81.62 160 GLY A O 1
ATOM 1255 N N . THR A 1 161 ? 0.019 -10.047 -7.538 1.00 84.50 161 THR A N 1
ATOM 1256 C CA . THR A 1 161 ? -0.988 -9.717 -8.560 1.00 84.50 161 THR A CA 1
ATOM 1257 C C . THR A 1 161 ? -0.359 -9.408 -9.921 1.00 84.50 161 THR A C 1
ATOM 1259 O O . THR A 1 161 ? -0.850 -9.860 -10.947 1.00 84.50 161 THR A O 1
ATOM 1262 N N . PHE A 1 162 ? 0.754 -8.671 -9.926 1.00 87.88 162 PHE A N 1
ATOM 1263 C CA . PHE A 1 162 ? 1.370 -8.144 -11.148 1.00 87.88 162 PHE A CA 1
ATOM 1264 C C . PHE A 1 162 ? 2.573 -8.950 -11.641 1.00 87.88 162 PHE A C 1
ATOM 1266 O O . PHE A 1 162 ? 3.236 -8.534 -12.584 1.00 87.88 162 PHE A O 1
ATOM 1273 N N . GLY A 1 163 ? 2.893 -10.084 -11.012 1.00 90.56 163 GLY A N 1
ATOM 1274 C CA . GLY A 1 163 ? 4.050 -10.888 -11.401 1.00 90.56 163 GLY A CA 1
ATOM 1275 C C . GLY A 1 163 ? 4.776 -11.527 -10.226 1.00 90.56 163 GLY A C 1
ATOM 1276 O O . GLY A 1 163 ? 4.187 -11.775 -9.178 1.00 90.56 163 GLY A O 1
ATOM 1277 N N . THR A 1 164 ? 6.060 -11.824 -10.409 1.00 92.50 164 THR A N 1
ATOM 1278 C CA . THR A 1 164 ? 6.890 -12.498 -9.393 1.00 92.50 164 THR A CA 1
ATOM 1279 C C . THR A 1 164 ? 7.993 -11.567 -8.909 1.00 92.50 164 THR A C 1
ATOM 1281 O O . THR A 1 164 ? 8.663 -10.940 -9.731 1.00 92.50 164 THR A O 1
ATOM 1284 N N . CYS A 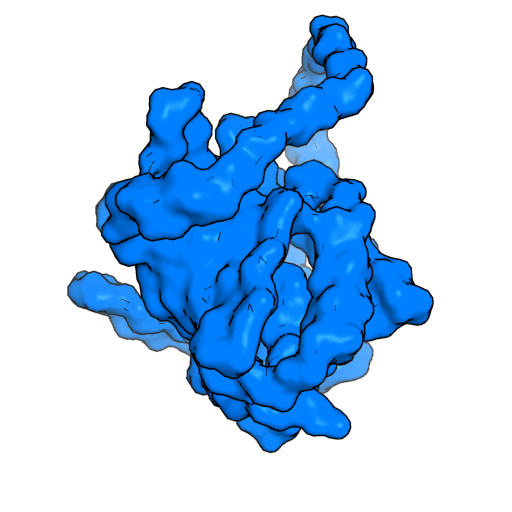1 165 ? 8.185 -11.492 -7.593 1.00 94.12 165 CYS A N 1
ATOM 1285 C CA . CYS A 1 165 ? 9.256 -10.726 -6.963 1.00 94.12 165 CYS A CA 1
ATOM 1286 C C . CYS A 1 165 ? 10.410 -11.654 -6.577 1.00 94.12 165 CYS A C 1
ATOM 1288 O O . CYS A 1 165 ? 10.194 -12.714 -5.983 1.00 94.12 165 CYS A O 1
ATOM 1290 N N . TYR A 1 166 ? 11.626 -11.221 -6.889 1.00 94.25 166 TYR A N 1
ATOM 1291 C CA . TYR A 1 166 ? 12.865 -11.923 -6.594 1.00 94.25 166 TYR A CA 1
ATOM 1292 C C . TYR A 1 166 ? 13.763 -11.023 -5.754 1.00 94.25 166 TYR A C 1
ATOM 1294 O O . TYR A 1 166 ? 13.961 -9.861 -6.103 1.00 94.25 166 TYR A O 1
ATOM 1302 N N . LYS A 1 167 ? 14.326 -11.558 -4.676 1.00 93.94 167 LYS A N 1
ATOM 1303 C CA . LYS A 1 167 ? 15.402 -10.922 -3.921 1.00 93.94 167 LYS A CA 1
ATOM 1304 C C . LYS A 1 167 ? 16.723 -11.275 -4.580 1.00 93.94 167 LYS A C 1
ATOM 1306 O O . LYS A 1 167 ? 16.966 -12.446 -4.870 1.00 93.94 167 LYS A O 1
ATOM 1311 N N . LYS A 1 168 ? 17.569 -10.274 -4.790 1.00 92.12 168 LYS A N 1
ATOM 1312 C CA . LYS A 1 168 ? 18.937 -10.465 -5.269 1.00 92.12 168 LYS A CA 1
ATOM 1313 C C . LYS A 1 168 ? 19.904 -9.770 -4.331 1.00 92.12 168 LYS A C 1
ATOM 1315 O O . LYS A 1 168 ? 19.681 -8.618 -3.964 1.00 92.12 168 LYS A O 1
ATOM 1320 N N . LYS A 1 169 ? 20.966 -10.478 -3.961 1.00 90.75 169 LYS A N 1
ATOM 1321 C CA . LYS A 1 169 ? 22.115 -9.910 -3.259 1.00 90.75 169 LYS A CA 1
ATOM 1322 C C . LYS A 1 169 ? 23.202 -9.643 -4.298 1.00 90.75 169 LYS A C 1
ATOM 1324 O O . LYS A 1 169 ? 23.607 -10.571 -4.992 1.00 90.75 169 LYS A O 1
ATOM 1329 N N . LEU A 1 170 ? 23.582 -8.382 -4.430 1.00 84.88 170 LEU A N 1
ATOM 1330 C CA . LEU A 1 170 ? 24.622 -7.902 -5.334 1.00 84.88 170 LEU A CA 1
ATOM 1331 C C . LEU A 1 170 ? 26.010 -8.147 -4.722 1.00 84.88 170 LEU A C 1
ATOM 1333 O O . LEU A 1 170 ? 26.132 -8.351 -3.509 1.00 84.88 170 LEU A O 1
ATOM 1337 N N . GLU A 1 171 ? 27.053 -8.139 -5.550 1.00 83.25 171 GLU A N 1
ATOM 1338 C CA . GLU A 1 171 ? 28.438 -8.404 -5.133 1.00 83.25 171 GLU A CA 1
ATOM 1339 C C . GLU A 1 171 ? 28.959 -7.308 -4.201 1.00 83.25 171 GLU A C 1
ATOM 1341 O O . GLU A 1 171 ? 29.663 -7.589 -3.232 1.00 83.25 171 GLU A O 1
ATOM 1346 N N . ASN A 1 172 ? 28.505 -6.071 -4.412 1.00 78.69 172 ASN A N 1
ATOM 1347 C CA . ASN A 1 172 ? 28.768 -4.932 -3.528 1.00 78.69 172 ASN A CA 1
ATOM 1348 C C . ASN A 1 172 ? 28.069 -5.022 -2.150 1.00 78.69 172 ASN A C 1
ATOM 1350 O O . ASN A 1 172 ? 28.176 -4.101 -1.343 1.00 78.69 172 ASN A O 1
ATOM 1354 N N . GLY A 1 173 ? 27.332 -6.103 -1.874 1.00 81.62 173 GLY A N 1
ATOM 1355 C CA . GLY A 1 173 ? 26.627 -6.339 -0.614 1.00 81.62 173 GLY A CA 1
ATOM 1356 C C . GLY A 1 173 ? 25.208 -5.768 -0.555 1.00 81.62 173 GLY A C 1
ATOM 1357 O O . GLY A 1 173 ? 24.445 -6.155 0.335 1.00 81.62 173 GLY A O 1
ATOM 1358 N N . ASN A 1 174 ? 24.814 -4.921 -1.511 1.00 83.81 174 ASN A N 1
ATOM 1359 C CA . ASN A 1 174 ? 23.465 -4.367 -1.567 1.00 83.81 174 ASN A CA 1
ATOM 1360 C C . ASN A 1 174 ? 22.436 -5.451 -1.896 1.00 83.81 174 ASN A C 1
ATOM 1362 O O . ASN A 1 174 ? 22.699 -6.404 -2.629 1.00 83.81 174 ASN A O 1
ATOM 1366 N N . THR A 1 175 ? 21.227 -5.304 -1.360 1.00 89.81 175 THR A N 1
ATOM 1367 C CA . THR A 1 175 ? 20.113 -6.210 -1.654 1.00 89.81 175 THR A CA 1
ATOM 1368 C C . THR A 1 175 ? 19.008 -5.446 -2.363 1.00 89.81 175 THR A C 1
ATOM 1370 O O . THR A 1 175 ? 18.539 -4.426 -1.867 1.00 89.81 175 THR A O 1
ATOM 1373 N N . ILE A 1 176 ? 18.570 -5.970 -3.505 1.00 91.00 176 ILE A N 1
ATOM 1374 C CA . ILE A 1 176 ? 17.510 -5.386 -4.328 1.00 91.00 176 ILE A CA 1
ATOM 1375 C C . ILE A 1 176 ? 16.358 -6.370 -4.513 1.00 91.00 176 ILE A C 1
ATOM 1377 O O . ILE A 1 176 ? 16.509 -7.591 -4.376 1.00 91.00 176 ILE A O 1
ATOM 1381 N N . VAL A 1 177 ? 15.204 -5.829 -4.889 1.00 93.44 177 VAL A N 1
ATOM 1382 C CA . VAL A 1 177 ? 14.054 -6.601 -5.347 1.00 93.44 177 VAL A CA 1
ATOM 1383 C C . VAL A 1 177 ? 13.871 -6.381 -6.839 1.00 93.44 177 VAL A C 1
ATOM 1385 O O . VAL A 1 177 ? 13.648 -5.262 -7.290 1.00 93.44 177 VAL A O 1
ATOM 1388 N N . VAL A 1 178 ? 13.904 -7.467 -7.606 1.00 93.00 178 VAL A N 1
ATOM 1389 C CA . VAL A 1 178 ? 13.551 -7.466 -9.026 1.00 93.00 178 VAL A CA 1
ATOM 1390 C C . VAL A 1 178 ? 12.153 -8.040 -9.172 1.00 93.00 178 VAL A C 1
ATOM 1392 O O . VAL A 1 178 ? 11.909 -9.211 -8.876 1.00 93.00 178 VAL A O 1
ATOM 1395 N N . LYS A 1 179 ? 11.218 -7.232 -9.659 1.00 93.88 179 LYS A N 1
ATOM 1396 C CA . LYS A 1 179 ? 9.863 -7.668 -9.975 1.00 93.88 179 LYS A CA 1
ATOM 1397 C C . LYS A 1 179 ? 9.726 -7.926 -11.463 1.00 93.88 179 LYS A C 1
ATOM 1399 O O . LYS A 1 179 ? 9.781 -7.000 -12.266 1.00 93.88 179 LYS A O 1
ATOM 1404 N N . ARG A 1 180 ? 9.491 -9.183 -11.831 1.00 93.50 180 ARG A N 1
ATOM 1405 C CA . ARG A 1 180 ? 9.158 -9.567 -13.204 1.00 93.50 180 ARG A CA 1
ATOM 1406 C C . ARG A 1 180 ? 7.659 -9.444 -13.412 1.00 93.50 180 ARG A C 1
ATOM 1408 O O . ARG A 1 180 ? 6.907 -10.227 -12.826 1.00 93.50 180 ARG A O 1
ATOM 1415 N N . LEU A 1 181 ? 7.248 -8.502 -14.255 1.00 92.06 181 LEU A N 1
ATOM 1416 C CA . LEU A 1 181 ? 5.848 -8.319 -14.618 1.00 92.06 181 LEU A CA 1
ATOM 1417 C C . LEU A 1 181 ? 5.367 -9.463 -15.521 1.00 92.06 181 LEU A C 1
ATOM 1419 O O . LEU A 1 181 ? 6.134 -9.998 -16.328 1.00 92.06 181 LEU A O 1
ATOM 1423 N N . ARG A 1 182 ? 4.100 -9.853 -15.365 1.00 89.56 182 ARG A N 1
ATOM 1424 C CA . ARG A 1 182 ? 3.427 -10.871 -16.191 1.00 89.56 182 ARG A CA 1
ATOM 1425 C C . ARG A 1 182 ? 2.418 -10.213 -17.123 1.00 89.56 182 ARG A C 1
ATOM 1427 O O . ARG A 1 182 ? 1.818 -9.219 -16.743 1.00 89.56 182 ARG A O 1
ATOM 1434 N N . ASP A 1 183 ? 2.221 -10.796 -18.301 1.00 83.69 183 ASP A N 1
ATOM 1435 C CA . ASP A 1 183 ? 1.120 -10.457 -19.214 1.00 83.69 183 ASP A CA 1
ATOM 1436 C C . ASP A 1 183 ? 1.052 -8.972 -19.655 1.00 83.69 183 ASP A C 1
ATOM 1438 O O . ASP A 1 183 ? 0.021 -8.513 -20.131 1.00 83.69 183 ASP A O 1
ATOM 1442 N N . VAL A 1 184 ? 2.163 -8.225 -19.562 1.00 84.12 184 VAL A N 1
ATOM 1443 C CA . VAL A 1 184 ? 2.266 -6.814 -19.986 1.00 84.12 184 VAL A CA 1
ATOM 1444 C C . VAL A 1 184 ? 2.614 -6.721 -21.478 1.00 84.12 184 VAL A C 1
ATOM 1446 O O . VAL A 1 184 ? 3.748 -7.012 -21.893 1.00 84.12 184 VAL A O 1
ATOM 1449 N N . ARG A 1 185 ? 1.637 -6.296 -22.288 1.00 84.38 185 ARG A N 1
ATOM 1450 C CA . ARG A 1 185 ? 1.745 -6.106 -23.747 1.00 84.38 185 ARG A CA 1
ATOM 1451 C C . ARG A 1 185 ? 1.585 -4.631 -24.121 1.00 84.38 185 ARG A C 1
ATOM 1453 O O . ARG A 1 185 ? 0.543 -4.217 -24.612 1.00 84.38 185 ARG A O 1
ATOM 1460 N N . VAL A 1 186 ? 2.642 -3.859 -23.900 1.00 85.81 186 VAL A N 1
ATOM 1461 C CA . VAL A 1 186 ? 2.718 -2.432 -24.252 1.00 85.81 186 VAL A CA 1
ATOM 1462 C C . VAL A 1 186 ? 3.961 -2.152 -25.093 1.00 85.81 186 VAL A C 1
ATOM 1464 O O . VAL A 1 186 ? 4.929 -2.924 -25.069 1.00 85.81 186 VAL A O 1
ATOM 1467 N N . THR A 1 187 ? 3.946 -1.049 -25.834 1.00 88.56 187 THR A N 1
ATOM 1468 C CA . THR A 1 187 ? 5.134 -0.533 -26.524 1.00 88.56 187 THR A CA 1
ATOM 1469 C C . THR A 1 187 ? 6.164 -0.008 -25.520 1.00 88.56 187 THR A C 1
ATOM 1471 O O . THR A 1 187 ? 5.834 0.317 -24.378 1.00 88.56 187 THR A O 1
ATOM 1474 N N . PHE A 1 188 ? 7.428 0.109 -25.945 1.00 86.62 188 PHE A N 1
ATOM 1475 C CA . PHE A 1 188 ? 8.469 0.723 -25.112 1.00 86.62 188 PHE A CA 1
ATOM 1476 C C . PHE A 1 188 ? 8.087 2.148 -24.697 1.00 86.62 188 PHE A C 1
ATOM 1478 O O . PHE A 1 188 ? 8.225 2.490 -23.530 1.00 86.62 188 PHE A O 1
ATOM 1485 N N . LYS A 1 189 ? 7.533 2.943 -25.623 1.00 84.81 189 LYS A N 1
ATOM 1486 C CA . LYS A 1 189 ? 7.121 4.328 -25.364 1.00 84.81 189 LYS A CA 1
ATOM 1487 C C . LYS A 1 189 ? 6.034 4.419 -24.289 1.00 84.81 189 LYS A C 1
ATOM 1489 O O . LYS A 1 189 ? 6.152 5.233 -23.382 1.00 84.81 189 LYS A O 1
ATOM 1494 N N . GLU A 1 190 ? 5.003 3.578 -24.370 1.00 89.00 190 GLU A N 1
ATOM 1495 C CA . GLU A 1 190 ? 3.932 3.529 -23.361 1.00 89.00 190 GLU A CA 1
ATOM 1496 C C . GLU A 1 190 ? 4.467 3.087 -21.995 1.00 89.00 190 GLU A C 1
ATOM 1498 O O . GLU A 1 190 ? 4.145 3.696 -20.975 1.00 89.00 190 GLU A O 1
ATOM 1503 N N . PHE A 1 191 ? 5.320 2.056 -21.974 1.00 87.56 191 PHE A N 1
ATOM 1504 C CA . PHE A 1 191 ? 5.940 1.575 -20.742 1.00 87.56 191 PHE A CA 1
ATOM 1505 C C . PHE A 1 191 ? 6.825 2.641 -20.099 1.00 87.56 191 PHE A C 1
ATOM 1507 O O . PHE A 1 191 ? 6.681 2.920 -18.913 1.00 87.56 191 PHE A O 1
ATOM 1514 N N . GLN A 1 192 ? 7.718 3.246 -20.885 1.00 87.44 192 GLN A N 1
ATOM 1515 C CA . GLN A 1 192 ? 8.637 4.286 -20.442 1.00 87.44 192 GLN A CA 1
ATOM 1516 C C . GLN A 1 192 ? 7.866 5.471 -19.863 1.00 87.44 192 GLN A C 1
ATOM 1518 O O . GLN A 1 192 ? 8.116 5.843 -18.723 1.00 87.44 192 GLN A O 1
ATOM 1523 N N . GLN A 1 193 ? 6.882 6.002 -20.596 1.00 87.75 193 GLN A N 1
ATOM 1524 C CA . GLN A 1 193 ? 6.083 7.140 -20.140 1.00 87.75 193 GLN A CA 1
ATOM 1525 C C . GLN A 1 193 ? 5.411 6.858 -18.788 1.00 87.75 193 GLN A C 1
ATOM 1527 O O . GLN A 1 193 ? 5.415 7.703 -17.895 1.00 87.75 193 GLN A O 1
ATOM 1532 N N . HIS A 1 194 ? 4.851 5.660 -18.613 1.00 88.31 194 HIS A N 1
ATOM 1533 C CA . HIS A 1 194 ? 4.204 5.278 -17.359 1.00 88.31 194 HIS A CA 1
ATOM 1534 C C . HIS A 1 194 ? 5.204 5.090 -16.212 1.00 88.31 194 HIS A C 1
ATOM 1536 O O . HIS A 1 194 ? 4.976 5.528 -15.082 1.00 88.31 194 HIS A O 1
ATOM 1542 N N . VAL A 1 195 ? 6.332 4.441 -16.494 1.00 87.50 195 VAL A N 1
ATOM 1543 C CA . VAL A 1 195 ? 7.363 4.139 -15.501 1.00 87.50 195 VAL A CA 1
ATOM 1544 C C . VAL A 1 195 ? 8.147 5.384 -15.087 1.00 87.50 195 VAL A C 1
ATOM 1546 O O . VAL A 1 195 ? 8.544 5.464 -13.932 1.00 87.50 195 VAL A O 1
ATOM 1549 N N . GLU A 1 196 ? 8.306 6.385 -15.950 1.00 87.25 196 GLU A N 1
ATOM 1550 C CA . GLU A 1 196 ? 8.901 7.685 -15.602 1.00 87.25 196 GLU A CA 1
ATOM 1551 C C . GLU A 1 196 ? 8.036 8.474 -14.609 1.00 87.25 196 GLU A C 1
ATOM 1553 O O . GLU A 1 196 ? 8.556 9.058 -13.654 1.00 87.25 196 GLU A O 1
ATOM 1558 N N . VAL A 1 197 ? 6.706 8.437 -14.758 1.00 89.00 197 VAL A N 1
ATOM 1559 C CA . VAL A 1 197 ? 5.786 9.024 -13.765 1.00 89.00 197 VAL A CA 1
ATOM 1560 C C . VAL A 1 197 ? 5.963 8.351 -12.405 1.00 89.00 197 VAL A C 1
ATOM 1562 O O . VAL A 1 197 ? 6.048 9.031 -11.388 1.00 89.00 197 VAL A O 1
ATOM 1565 N N . ILE A 1 198 ? 6.071 7.021 -12.367 1.00 89.75 198 ILE A N 1
ATOM 1566 C CA . ILE A 1 198 ? 6.306 6.294 -11.111 1.00 89.75 198 ILE A CA 1
ATOM 1567 C C . ILE A 1 198 ? 7.717 6.575 -10.568 1.00 89.75 198 ILE A C 1
ATOM 1569 O O . ILE A 1 198 ? 7.892 6.844 -9.382 1.00 89.75 198 ILE A O 1
ATOM 1573 N N . GLY A 1 199 ? 8.724 6.527 -11.435 1.00 86.88 199 GLY A N 1
ATOM 1574 C CA . GLY A 1 199 ? 10.140 6.651 -11.104 1.00 86.88 199 GLY A CA 1
ATOM 1575 C C . GLY A 1 199 ? 10.580 8.060 -10.719 1.00 86.88 199 GLY A C 1
ATOM 1576 O O . GLY A 1 199 ? 11.651 8.205 -10.138 1.00 86.88 199 GLY A O 1
ATOM 1577 N N . SER A 1 200 ? 9.770 9.086 -10.986 1.00 88.12 200 SER A N 1
ATOM 1578 C CA . SER A 1 200 ? 9.997 10.470 -10.542 1.00 88.12 200 SER A CA 1
ATOM 1579 C C . SER A 1 200 ? 9.430 10.769 -9.151 1.00 88.12 200 SER A C 1
ATOM 1581 O O . SER A 1 200 ? 9.816 11.760 -8.531 1.00 88.12 200 SER A O 1
ATOM 1583 N N . MET A 1 201 ? 8.553 9.912 -8.613 1.00 89.50 201 MET A N 1
ATOM 1584 C CA . MET A 1 201 ? 8.002 10.108 -7.273 1.00 89.50 201 MET A CA 1
ATOM 1585 C C . MET A 1 201 ? 9.100 9.961 -6.216 1.00 89.50 201 MET A C 1
ATOM 1587 O O . MET A 1 201 ? 9.808 8.957 -6.177 1.00 89.50 201 MET A O 1
ATOM 1591 N N . ARG A 1 202 ? 9.220 10.948 -5.324 1.00 89.31 202 ARG A N 1
ATOM 1592 C CA . ARG A 1 202 ? 10.125 10.900 -4.166 1.00 89.31 202 ARG A CA 1
ATOM 1593 C C . ARG A 1 202 ? 9.343 11.232 -2.908 1.00 89.31 202 ARG A C 1
ATOM 1595 O O . ARG A 1 202 ? 8.903 12.365 -2.713 1.00 89.31 202 ARG A O 1
ATOM 1602 N N . HIS A 1 203 ? 9.141 10.232 -2.055 1.00 93.44 203 HIS A N 1
ATOM 1603 C CA . HIS A 1 203 ? 8.423 10.406 -0.799 1.00 93.44 203 HIS A CA 1
ATOM 1604 C C . HIS A 1 203 ? 8.806 9.309 0.195 1.00 93.44 203 HIS A C 1
ATOM 1606 O O . HIS A 1 203 ? 8.737 8.132 -0.131 1.00 93.44 203 HIS A O 1
ATOM 1612 N N . LYS A 1 204 ? 9.081 9.673 1.454 1.00 92.88 204 LYS A N 1
ATOM 1613 C CA . LYS A 1 204 ? 9.501 8.739 2.525 1.00 92.88 204 LYS A CA 1
ATOM 1614 C C . LYS A 1 204 ? 8.553 7.552 2.790 1.00 92.88 204 LYS A C 1
ATOM 1616 O O . LYS A 1 204 ? 8.919 6.630 3.506 1.00 92.88 204 LYS A O 1
ATOM 1621 N N . ASN A 1 205 ? 7.317 7.624 2.293 1.00 96.38 205 ASN A N 1
ATOM 1622 C CA . ASN A 1 205 ? 6.277 6.601 2.454 1.00 96.38 205 ASN A CA 1
ATOM 1623 C C . ASN A 1 205 ? 5.871 5.941 1.126 1.00 96.38 205 ASN A C 1
ATOM 1625 O O . ASN A 1 205 ? 4.784 5.371 1.033 1.00 96.38 205 ASN A O 1
ATOM 1629 N N . ILE A 1 206 ? 6.712 6.045 0.098 1.00 95.06 206 ILE A N 1
ATOM 1630 C CA . ILE A 1 206 ? 6.571 5.356 -1.187 1.00 95.06 206 ILE A CA 1
ATOM 1631 C C . ILE A 1 206 ? 7.877 4.608 -1.451 1.00 95.06 206 ILE A C 1
ATOM 1633 O O . ILE A 1 206 ? 8.946 5.131 -1.161 1.00 95.06 206 ILE A O 1
ATOM 1637 N N . ALA A 1 207 ? 7.787 3.372 -1.933 1.00 92.75 207 ALA A N 1
ATOM 1638 C CA . ALA A 1 207 ? 8.960 2.590 -2.289 1.00 92.75 207 ALA A CA 1
ATOM 1639 C C . ALA A 1 207 ? 9.587 3.150 -3.567 1.00 92.75 207 ALA A C 1
ATOM 1641 O O . ALA A 1 207 ? 8.897 3.307 -4.580 1.00 92.75 207 ALA A O 1
ATOM 1642 N N . ASP A 1 208 ? 10.887 3.420 -3.519 1.00 87.88 208 ASP A N 1
ATOM 1643 C CA . ASP A 1 208 ? 11.604 4.015 -4.637 1.00 87.88 208 ASP A CA 1
ATOM 1644 C C . ASP A 1 208 ? 11.809 2.990 -5.757 1.00 87.88 208 ASP A C 1
ATOM 1646 O O . ASP A 1 208 ? 12.369 1.907 -5.559 1.00 87.88 208 ASP A O 1
ATOM 1650 N N . LEU A 1 209 ? 11.351 3.343 -6.960 1.00 89.94 209 LEU A N 1
ATOM 1651 C CA . LEU A 1 209 ? 11.684 2.614 -8.175 1.00 89.94 209 LEU A CA 1
ATOM 1652 C C . LEU A 1 209 ? 13.081 3.050 -8.629 1.00 89.94 209 LEU A C 1
ATOM 1654 O O . LEU A 1 209 ? 13.266 4.179 -9.081 1.00 89.94 209 LEU A O 1
ATOM 1658 N N . ARG A 1 210 ? 14.053 2.145 -8.511 1.00 87.25 210 ARG A N 1
ATOM 1659 C CA . ARG A 1 210 ? 15.468 2.413 -8.799 1.00 87.25 210 ARG A CA 1
ATOM 1660 C C . ARG A 1 210 ? 15.792 2.310 -10.284 1.00 87.25 210 ARG A C 1
ATOM 1662 O O . ARG A 1 210 ? 16.557 3.115 -10.801 1.00 87.25 210 ARG A O 1
ATOM 1669 N N . ALA A 1 211 ? 15.217 1.320 -10.963 1.00 89.12 211 ALA A N 1
ATOM 1670 C CA . ALA A 1 211 ? 15.444 1.076 -12.384 1.00 89.12 211 ALA A CA 1
ATOM 1671 C C . ALA A 1 211 ? 14.325 0.223 -12.992 1.00 89.12 211 ALA A C 1
ATOM 1673 O O . ALA A 1 211 ? 13.524 -0.394 -12.284 1.00 89.12 211 ALA A O 1
ATOM 1674 N N . TYR A 1 212 ? 14.306 0.136 -14.319 1.00 89.31 212 TYR A N 1
ATOM 1675 C CA . TYR A 1 212 ? 13.493 -0.828 -15.048 1.00 89.31 212 TYR A CA 1
ATOM 1676 C C . TYR A 1 212 ? 14.293 -1.468 -16.183 1.00 89.31 212 TYR A C 1
ATOM 1678 O O . TYR A 1 212 ? 15.245 -0.891 -16.698 1.00 89.31 212 TYR A O 1
ATOM 1686 N N . TYR A 1 213 ? 13.877 -2.663 -16.590 1.00 87.69 213 TYR A N 1
ATOM 1687 C CA . TYR A 1 213 ? 14.353 -3.326 -17.801 1.00 87.69 213 TYR A CA 1
ATOM 1688 C C . TYR A 1 213 ? 13.162 -3.595 -18.710 1.00 87.69 213 TYR A C 1
ATOM 1690 O O . TYR A 1 213 ? 12.143 -4.129 -18.260 1.00 87.69 213 TYR A O 1
ATOM 1698 N N . PHE A 1 214 ? 13.307 -3.277 -19.993 1.00 87.50 214 PHE A N 1
ATOM 1699 C CA . PHE A 1 214 ? 12.292 -3.536 -21.001 1.00 87.50 214 PHE A CA 1
ATOM 1700 C C . PHE A 1 214 ? 12.876 -4.338 -22.159 1.00 87.50 214 PHE A C 1
ATOM 1702 O O . PHE A 1 214 ? 13.866 -3.953 -22.774 1.00 87.50 214 PHE A O 1
ATOM 1709 N N . SER A 1 215 ? 12.208 -5.431 -22.504 1.00 85.06 215 SER A N 1
ATOM 1710 C CA . SER A 1 215 ? 12.390 -6.141 -23.762 1.00 85.06 215 SER A CA 1
ATOM 1711 C C . SER A 1 215 ? 11.049 -6.642 -24.284 1.00 85.06 215 SER A C 1
ATOM 1713 O O . SER A 1 215 ? 10.007 -6.517 -23.628 1.00 85.06 215 SER A O 1
ATOM 1715 N N . ARG A 1 216 ? 11.065 -7.256 -25.471 1.00 78.38 216 ARG A N 1
ATOM 1716 C CA . ARG A 1 216 ? 9.881 -7.910 -26.037 1.00 78.38 216 ARG A CA 1
ATOM 1717 C C . ARG A 1 216 ? 9.251 -8.885 -25.034 1.00 78.38 216 ARG A C 1
ATOM 1719 O O . ARG A 1 216 ? 8.055 -8.778 -24.762 1.00 78.38 216 ARG A O 1
ATOM 1726 N N . ASP A 1 217 ? 10.066 -9.721 -24.395 1.00 81.38 217 ASP A N 1
ATOM 1727 C CA . ASP A 1 217 ? 9.591 -10.846 -23.576 1.00 81.38 217 ASP A CA 1
ATOM 1728 C C . ASP A 1 217 ? 9.581 -10.574 -22.067 1.00 81.38 217 ASP A C 1
ATOM 1730 O O . ASP A 1 217 ? 8.948 -11.308 -21.302 1.00 81.38 217 ASP A O 1
ATOM 1734 N N . LYS A 1 218 ? 10.311 -9.555 -21.598 1.00 84.94 218 LYS A N 1
ATOM 1735 C CA . LYS A 1 218 ? 10.488 -9.299 -20.163 1.00 84.94 218 LYS A CA 1
ATOM 1736 C C . LYS A 1 218 ? 10.348 -7.819 -19.843 1.00 84.94 218 LYS A C 1
ATOM 1738 O O . LYS A 1 218 ? 10.932 -6.968 -20.500 1.00 84.94 218 LYS A O 1
ATOM 1743 N N . LYS A 1 219 ? 9.590 -7.533 -18.787 1.00 90.75 219 LYS A N 1
ATOM 1744 C CA . LYS A 1 219 ? 9.501 -6.214 -18.165 1.00 90.75 219 LYS A CA 1
ATOM 1745 C C . LYS A 1 219 ? 9.835 -6.390 -16.694 1.00 90.75 219 LYS A C 1
ATOM 1747 O O . LYS A 1 219 ? 9.158 -7.156 -16.002 1.00 90.75 219 LYS A O 1
ATOM 1752 N N . LEU A 1 220 ? 10.927 -5.775 -16.255 1.00 91.38 220 LEU A N 1
ATOM 1753 C CA . LEU A 1 220 ? 11.406 -5.860 -14.880 1.00 91.38 220 LEU A CA 1
ATOM 1754 C C . LEU A 1 220 ? 11.380 -4.475 -14.248 1.00 91.38 220 LEU A C 1
ATOM 1756 O O . LEU A 1 220 ? 11.711 -3.494 -14.905 1.00 91.38 220 LEU A O 1
ATOM 1760 N N . LEU A 1 221 ? 11.029 -4.423 -12.971 1.00 92.56 221 LEU A N 1
ATOM 1761 C CA . LEU A 1 221 ? 11.128 -3.234 -12.134 1.00 92.56 221 LEU A CA 1
ATOM 1762 C C . LEU A 1 221 ? 12.049 -3.548 -10.957 1.00 92.56 221 LEU A C 1
ATOM 1764 O O . LEU A 1 221 ? 11.962 -4.643 -10.395 1.00 92.56 221 LEU A O 1
ATOM 1768 N N . VAL A 1 222 ? 12.926 -2.614 -10.605 1.00 91.94 222 VAL A N 1
ATOM 1769 C CA . VAL A 1 222 ? 13.932 -2.782 -9.553 1.00 91.94 222 VAL A CA 1
ATOM 1770 C C . VAL A 1 222 ? 13.633 -1.831 -8.403 1.00 91.94 222 VAL A C 1
ATOM 1772 O O . VAL A 1 222 ? 13.506 -0.627 -8.612 1.00 91.94 222 VAL A O 1
ATOM 1775 N N . TYR A 1 223 ? 13.543 -2.375 -7.195 1.00 91.19 223 TYR A N 1
ATOM 1776 C CA . TYR A 1 223 ? 13.241 -1.648 -5.964 1.00 91.19 223 TYR A CA 1
ATOM 1777 C C . TYR A 1 223 ? 14.262 -1.968 -4.875 1.00 91.19 223 TYR A C 1
ATOM 1779 O O . TYR A 1 223 ? 14.958 -2.987 -4.938 1.00 91.19 223 TYR A O 1
ATOM 1787 N N . ASP A 1 224 ? 14.277 -1.139 -3.836 1.00 88.81 224 ASP A N 1
ATOM 1788 C CA . ASP A 1 224 ? 14.968 -1.458 -2.590 1.00 88.81 224 ASP A CA 1
ATOM 1789 C C . ASP A 1 224 ? 14.337 -2.661 -1.881 1.00 88.81 224 ASP A C 1
ATOM 1791 O O . ASP A 1 224 ? 13.135 -2.934 -1.988 1.00 88.81 224 ASP A O 1
ATOM 1795 N N . TYR A 1 225 ? 15.162 -3.376 -1.122 1.00 90.06 225 TYR A N 1
ATOM 1796 C CA . TYR A 1 225 ? 14.710 -4.445 -0.243 1.00 90.06 225 TYR A CA 1
ATOM 1797 C C . TYR A 1 225 ? 14.385 -3.912 1.160 1.00 90.06 225 TYR A C 1
ATOM 1799 O O . TYR A 1 225 ? 15.216 -3.264 1.787 1.00 90.06 225 TYR A O 1
ATOM 1807 N N . TYR A 1 226 ? 13.195 -4.242 1.671 1.00 90.56 226 TYR A N 1
ATOM 1808 C CA . TYR A 1 226 ? 12.757 -3.919 3.034 1.00 90.56 226 TYR A CA 1
ATOM 1809 C C . TYR A 1 226 ? 12.853 -5.162 3.923 1.00 90.56 226 TYR A C 1
ATOM 1811 O O . TYR A 1 226 ? 12.067 -6.102 3.778 1.00 90.56 226 TYR A O 1
ATOM 1819 N N . ASP A 1 227 ? 13.806 -5.169 4.851 1.00 89.44 227 ASP A N 1
ATOM 1820 C CA . ASP A 1 227 ? 14.143 -6.335 5.673 1.00 89.44 227 ASP A CA 1
ATOM 1821 C C . ASP A 1 227 ? 13.055 -6.709 6.697 1.00 89.44 227 ASP A C 1
ATOM 1823 O O . ASP A 1 227 ? 12.841 -7.891 6.969 1.00 89.44 227 ASP A O 1
ATOM 1827 N N . GLN A 1 228 ? 12.300 -5.724 7.197 1.00 90.19 228 GLN A N 1
ATOM 1828 C CA . GLN A 1 228 ? 11.194 -5.930 8.132 1.00 90.19 228 GLN A CA 1
ATOM 1829 C C . GLN A 1 228 ? 9.965 -6.557 7.458 1.00 90.19 228 GLN A C 1
ATOM 1831 O O . GLN A 1 228 ? 9.029 -6.963 8.155 1.00 90.19 228 GLN A O 1
ATOM 1836 N N . GLY A 1 229 ? 9.963 -6.640 6.124 1.00 91.88 229 GLY A N 1
ATOM 1837 C CA . GLY A 1 229 ? 8.890 -7.213 5.325 1.00 91.88 229 GLY A CA 1
ATOM 1838 C C . GLY A 1 229 ? 7.630 -6.346 5.258 1.00 91.88 229 GLY A C 1
ATOM 1839 O O . GLY A 1 229 ? 7.623 -5.152 5.569 1.00 91.88 229 GLY A O 1
ATOM 1840 N N . SER A 1 230 ? 6.541 -6.962 4.795 1.00 93.81 230 SER A N 1
ATOM 1841 C CA . SER A 1 230 ? 5.244 -6.301 4.656 1.00 93.81 230 SER A CA 1
ATOM 1842 C C . SER A 1 230 ? 4.479 -6.238 5.980 1.00 93.81 230 SER A C 1
ATOM 1844 O O . SER A 1 230 ? 4.645 -7.076 6.871 1.00 93.81 230 SER A O 1
ATOM 1846 N N . LEU A 1 231 ? 3.561 -5.279 6.087 1.00 94.94 231 LEU A N 1
ATOM 1847 C CA . LEU A 1 231 ? 2.610 -5.172 7.190 1.00 94.94 231 LEU A CA 1
ATOM 1848 C C . LEU A 1 231 ? 1.805 -6.468 7.348 1.00 94.94 231 LEU A C 1
ATOM 1850 O O . LEU A 1 231 ? 1.568 -6.917 8.467 1.00 94.94 231 LEU A O 1
ATOM 1854 N N . PHE A 1 232 ? 1.444 -7.106 6.233 1.00 93.19 232 PHE A N 1
ATOM 1855 C CA . PHE A 1 232 ? 0.789 -8.411 6.244 1.00 93.19 232 PHE A CA 1
ATOM 1856 C C . PHE A 1 232 ? 1.628 -9.479 6.960 1.00 93.19 232 PHE A C 1
ATOM 1858 O O . PHE A 1 232 ? 1.121 -10.182 7.835 1.00 93.19 232 PHE A O 1
ATOM 1865 N N . ALA A 1 233 ? 2.920 -9.580 6.626 1.00 91.12 233 ALA A N 1
ATOM 1866 C CA . ALA A 1 233 ? 3.829 -10.530 7.262 1.00 91.12 233 ALA A CA 1
ATOM 1867 C C . ALA A 1 233 ? 3.990 -10.237 8.763 1.00 91.12 233 ALA A C 1
ATOM 1869 O O . ALA A 1 233 ? 3.981 -11.164 9.572 1.00 91.12 233 ALA A O 1
ATOM 1870 N N . ALA A 1 234 ? 4.050 -8.962 9.156 1.00 91.88 234 ALA A N 1
ATOM 1871 C CA . ALA A 1 234 ? 4.127 -8.575 10.564 1.00 91.88 234 ALA A CA 1
ATOM 1872 C C . ALA A 1 234 ? 2.858 -8.946 11.359 1.00 91.88 234 ALA A C 1
ATOM 1874 O O . ALA A 1 234 ? 2.953 -9.419 12.496 1.00 91.88 234 ALA A O 1
ATOM 1875 N N . LEU A 1 235 ? 1.671 -8.763 10.766 1.00 91.12 235 LEU A N 1
ATOM 1876 C CA . LEU A 1 235 ? 0.389 -9.053 11.415 1.00 91.12 235 LEU A CA 1
ATOM 1877 C C . LEU A 1 235 ? 0.072 -10.554 11.465 1.00 91.12 235 LEU A C 1
ATOM 1879 O O . LEU A 1 235 ? -0.454 -11.024 12.482 1.00 91.12 235 LEU A O 1
ATOM 1883 N N . HIS A 1 236 ? 0.389 -11.293 10.397 1.00 89.38 236 HIS A N 1
ATOM 1884 C CA . HIS A 1 236 ? -0.131 -12.645 10.176 1.00 89.38 236 HIS A CA 1
ATOM 1885 C C . HIS A 1 236 ? 0.917 -13.734 9.916 1.00 89.38 236 HIS A C 1
ATOM 1887 O O . HIS A 1 236 ? 0.545 -14.906 9.902 1.00 89.38 236 HIS A O 1
ATOM 1893 N N . GLY A 1 237 ? 2.191 -13.385 9.720 1.00 83.44 237 GLY A N 1
ATOM 1894 C CA . GLY A 1 237 ? 3.264 -14.355 9.479 1.00 83.44 237 GLY A CA 1
ATOM 1895 C C . GLY A 1 237 ? 3.534 -15.279 10.673 1.00 83.44 237 GLY A C 1
ATOM 1896 O O . GLY A 1 237 ? 3.067 -15.029 11.782 1.00 83.44 237 GLY A O 1
ATOM 1897 N N . ASN A 1 238 ? 4.311 -16.345 10.448 1.00 72.12 238 ASN A N 1
ATOM 1898 C CA . ASN A 1 238 ? 4.585 -17.386 11.454 1.00 72.12 238 ASN A CA 1
ATOM 1899 C C . ASN A 1 238 ? 5.233 -16.831 12.735 1.00 72.12 238 ASN A C 1
ATOM 1901 O O . ASN A 1 238 ? 4.837 -17.203 13.835 1.00 72.12 238 ASN A O 1
ATOM 1905 N N . ALA A 1 239 ? 6.167 -15.887 12.603 1.00 70.44 239 ALA A N 1
ATOM 1906 C CA . ALA A 1 239 ? 6.747 -15.143 13.719 1.00 70.44 239 ALA A CA 1
ATOM 1907 C C . ALA A 1 239 ? 5.972 -13.835 13.940 1.00 70.44 239 ALA A C 1
ATOM 1909 O O . ALA A 1 239 ? 6.483 -12.739 13.706 1.00 70.44 239 ALA A O 1
ATOM 1910 N N . ARG A 1 240 ? 4.697 -13.963 14.325 1.00 70.81 240 ARG A N 1
ATOM 1911 C CA . ARG A 1 240 ? 3.789 -12.834 14.565 1.00 70.81 240 ARG A CA 1
ATOM 1912 C C . ARG A 1 240 ? 4.457 -11.774 15.438 1.00 70.81 240 ARG A C 1
ATOM 1914 O O . ARG A 1 240 ? 4.751 -12.016 16.606 1.00 70.81 240 ARG A O 1
ATOM 1921 N N . ARG A 1 241 ? 4.645 -10.575 14.888 1.00 80.12 241 ARG A N 1
ATOM 1922 C CA . ARG A 1 241 ? 5.287 -9.475 15.613 1.00 80.12 241 ARG A CA 1
ATOM 1923 C C . ARG A 1 241 ? 4.256 -8.775 16.483 1.00 80.12 241 ARG A C 1
ATOM 1925 O O . ARG A 1 241 ? 3.125 -8.539 16.055 1.00 80.12 241 ARG A O 1
ATOM 1932 N N . PHE A 1 242 ? 4.630 -8.435 17.710 1.00 81.69 242 PHE A N 1
ATOM 1933 C CA . PHE A 1 242 ? 3.828 -7.518 18.505 1.00 81.69 242 PHE A CA 1
ATOM 1934 C C . PHE A 1 242 ? 4.028 -6.106 17.949 1.00 81.69 242 PHE A C 1
ATOM 1936 O O . PHE A 1 242 ? 5.117 -5.541 18.027 1.00 81.69 242 PHE A O 1
ATOM 1943 N N . LEU A 1 243 ? 2.978 -5.568 17.332 1.00 87.81 243 LEU A N 1
ATOM 1944 C CA . LEU A 1 243 ? 2.899 -4.163 16.956 1.00 87.81 243 LEU A CA 1
ATOM 1945 C C . LEU A 1 243 ? 2.006 -3.481 17.986 1.00 87.81 243 LEU A C 1
ATOM 1947 O O . LEU A 1 243 ? 0.799 -3.748 18.014 1.00 87.81 243 LEU A O 1
ATOM 1951 N N . ASP A 1 244 ? 2.598 -2.640 18.830 1.00 88.88 244 ASP A N 1
ATOM 1952 C CA . ASP A 1 244 ? 1.843 -1.789 19.746 1.00 88.88 244 ASP A CA 1
ATOM 1953 C C . ASP A 1 244 ? 0.989 -0.765 18.979 1.00 88.88 244 ASP A C 1
ATOM 1955 O O . ASP A 1 244 ? 1.105 -0.589 17.759 1.00 88.88 244 ASP A O 1
ATOM 1959 N N . TRP A 1 245 ? 0.093 -0.093 19.699 1.00 92.00 245 TRP A N 1
ATOM 1960 C CA . TRP A 1 245 ? -0.813 0.885 19.103 1.00 92.00 245 TRP A CA 1
ATOM 1961 C C . TRP A 1 245 ? -0.075 2.026 18.398 1.00 92.00 245 TRP A C 1
ATOM 1963 O O . TRP A 1 245 ? -0.415 2.364 17.265 1.00 92.00 245 TRP A O 1
ATOM 1973 N N . GLY A 1 246 ? 0.969 2.574 19.026 1.00 91.25 246 GLY A N 1
ATOM 1974 C CA . GLY A 1 246 ? 1.755 3.670 18.461 1.00 91.25 246 GLY A CA 1
ATOM 1975 C C . GLY A 1 246 ? 2.412 3.291 17.134 1.00 91.25 246 GLY A C 1
ATOM 1976 O O . GLY A 1 246 ? 2.319 4.034 16.157 1.00 91.25 246 GLY A O 1
ATOM 1977 N N . THR A 1 247 ? 3.003 2.098 17.053 1.00 91.56 247 THR A N 1
ATOM 1978 C CA . THR A 1 247 ? 3.612 1.570 15.826 1.00 91.56 247 THR A CA 1
ATOM 1979 C C . THR A 1 247 ? 2.556 1.323 14.752 1.00 91.56 247 THR A C 1
ATOM 1981 O O . THR A 1 247 ? 2.758 1.708 13.600 1.00 91.56 247 THR A O 1
ATOM 1984 N N . ARG A 1 248 ? 1.405 0.737 15.111 1.00 93.62 248 ARG A N 1
ATOM 1985 C CA . ARG A 1 248 ? 0.286 0.536 14.174 1.00 93.62 248 ARG A CA 1
ATOM 1986 C C . ARG A 1 248 ? -0.195 1.861 13.590 1.00 93.62 248 ARG A C 1
ATOM 1988 O O . ARG A 1 248 ? -0.288 1.976 12.369 1.00 93.62 248 ARG A O 1
ATOM 1995 N N . MET A 1 249 ? -0.433 2.859 14.442 1.00 95.31 249 MET A N 1
ATOM 1996 C CA . MET A 1 249 ? -0.858 4.197 14.028 1.00 95.31 249 MET A CA 1
ATOM 1997 C C . MET A 1 249 ? 0.181 4.877 13.145 1.00 95.31 249 MET A C 1
ATOM 1999 O O . MET A 1 249 ? -0.172 5.393 12.086 1.00 95.31 249 MET A O 1
ATOM 2003 N N . LYS A 1 250 ? 1.465 4.813 13.516 1.00 94.88 250 LYS A N 1
ATOM 2004 C CA . LYS A 1 250 ? 2.562 5.350 12.705 1.00 94.88 250 LYS A CA 1
ATOM 2005 C C . LYS A 1 250 ? 2.556 4.752 11.300 1.00 94.88 250 LYS A C 1
ATOM 2007 O O . LYS A 1 250 ? 2.570 5.511 10.338 1.00 94.88 250 LYS A O 1
ATOM 2012 N N . ILE A 1 251 ? 2.477 3.424 11.180 1.00 95.94 251 ILE A N 1
ATOM 2013 C CA . ILE A 1 251 ? 2.476 2.727 9.886 1.00 95.94 251 ILE A CA 1
ATOM 2014 C C . ILE A 1 251 ? 1.301 3.178 9.015 1.00 95.94 251 ILE A C 1
ATOM 2016 O O . ILE A 1 251 ? 1.509 3.500 7.846 1.00 95.94 251 ILE A O 1
ATOM 2020 N N . VAL A 1 252 ? 0.075 3.222 9.549 1.00 97.19 252 VAL A N 1
ATOM 2021 C CA . VAL A 1 252 ? -1.097 3.565 8.724 1.00 97.19 252 VAL A CA 1
ATOM 2022 C C . VAL A 1 252 ? -1.202 5.052 8.411 1.00 97.19 252 VAL A C 1
ATOM 2024 O O . VAL A 1 252 ? -1.622 5.392 7.309 1.00 97.19 252 VAL A O 1
ATOM 2027 N N . VAL A 1 253 ? -0.764 5.942 9.307 1.00 98.19 253 VAL A N 1
ATOM 2028 C CA . VAL A 1 253 ? -0.634 7.378 9.004 1.00 98.19 253 VAL A CA 1
ATOM 2029 C C . VAL A 1 253 ? 0.369 7.585 7.870 1.00 98.19 253 VAL A C 1
ATOM 2031 O O . VAL A 1 253 ? 0.080 8.280 6.898 1.00 98.19 253 VAL A O 1
ATOM 2034 N N . ASP A 1 254 ? 1.535 6.950 7.964 1.00 97.94 254 ASP A N 1
ATOM 2035 C CA . ASP A 1 254 ? 2.589 7.043 6.958 1.00 97.94 254 ASP A CA 1
ATOM 2036 C C . ASP A 1 254 ? 2.144 6.456 5.607 1.00 97.94 254 ASP A C 1
ATOM 2038 O O . ASP A 1 254 ? 2.285 7.112 4.573 1.00 97.94 254 ASP A O 1
ATOM 2042 N N . ALA A 1 255 ? 1.491 5.291 5.602 1.00 98.31 255 ALA A N 1
ATOM 2043 C CA . ALA A 1 255 ? 0.908 4.725 4.388 1.00 98.31 255 ALA A CA 1
ATOM 2044 C C . ALA A 1 255 ? -0.164 5.648 3.777 1.00 98.31 255 ALA A C 1
ATOM 2046 O O . ALA A 1 255 ? -0.140 5.895 2.573 1.00 98.31 255 ALA A O 1
ATOM 2047 N N . ALA A 1 256 ? -1.064 6.222 4.588 1.00 98.62 256 ALA A N 1
ATOM 2048 C CA . ALA A 1 256 ? -2.081 7.160 4.109 1.00 98.62 256 ALA A CA 1
ATOM 2049 C C . ALA A 1 256 ? -1.457 8.405 3.459 1.00 98.62 256 ALA A C 1
ATOM 2051 O O . ALA A 1 256 ? -1.941 8.859 2.421 1.00 98.62 256 ALA A O 1
ATOM 2052 N N . ARG A 1 257 ? -0.358 8.933 4.021 1.00 98.56 257 ARG A N 1
ATOM 2053 C CA . ARG A 1 257 ? 0.413 10.038 3.423 1.00 98.56 257 ARG A CA 1
ATOM 2054 C C . ARG A 1 257 ? 1.000 9.647 2.071 1.00 98.56 257 ARG A C 1
ATOM 2056 O O . ARG A 1 257 ? 0.877 10.418 1.123 1.00 98.56 257 ARG A O 1
ATOM 2063 N N . GLY A 1 258 ? 1.580 8.449 1.967 1.00 98.19 258 GLY A N 1
ATOM 2064 C CA . GLY A 1 258 ? 2.071 7.902 0.699 1.00 98.19 258 GLY A CA 1
ATOM 2065 C C . GLY A 1 258 ? 0.968 7.828 -0.360 1.00 98.19 258 GLY A C 1
ATOM 2066 O O . GLY A 1 258 ? 1.128 8.355 -1.456 1.00 98.19 258 GLY A O 1
ATOM 2067 N N . ILE A 1 259 ? -0.199 7.277 -0.012 1.00 98.50 259 ILE A N 1
ATOM 2068 C CA . ILE A 1 259 ? -1.352 7.192 -0.926 1.00 98.50 259 ILE A CA 1
ATOM 2069 C C . ILE A 1 259 ? -1.853 8.589 -1.322 1.00 98.50 259 ILE A C 1
ATOM 2071 O O . ILE A 1 259 ? -2.121 8.841 -2.496 1.00 98.50 259 ILE A O 1
ATOM 2075 N N . ALA A 1 260 ? -1.934 9.525 -0.375 1.00 98.44 260 ALA A N 1
ATOM 2076 C CA . ALA A 1 260 ? -2.325 10.904 -0.658 1.00 98.44 260 ALA A CA 1
ATOM 2077 C C . ALA A 1 260 ? -1.342 11.621 -1.591 1.00 98.44 260 ALA A C 1
ATOM 2079 O O . ALA A 1 260 ? -1.772 12.413 -2.429 1.00 98.44 260 ALA A O 1
ATOM 2080 N N . TYR A 1 261 ? -0.042 11.342 -1.472 1.00 97.88 261 TYR A N 1
ATOM 2081 C CA . TYR A 1 261 ? 0.967 11.855 -2.392 1.00 97.88 261 TYR A CA 1
ATOM 2082 C C . TYR A 1 261 ? 0.778 11.281 -3.800 1.00 97.88 261 TYR A C 1
ATOM 2084 O O . TYR A 1 261 ? 0.783 12.051 -4.759 1.00 97.88 261 TYR A O 1
ATOM 2092 N N . ILE A 1 262 ? 0.537 9.968 -3.922 1.00 97.19 262 ILE A N 1
ATOM 2093 C CA . ILE A 1 262 ? 0.248 9.295 -5.202 1.00 97.19 262 ILE A CA 1
ATOM 2094 C C . ILE A 1 262 ? -0.955 9.951 -5.882 1.00 97.19 262 ILE A C 1
ATOM 2096 O O . ILE A 1 262 ? -0.861 10.343 -7.036 1.00 97.19 262 ILE A O 1
ATOM 2100 N N . HIS A 1 263 ? -2.063 10.149 -5.163 1.00 97.44 263 HIS A N 1
ATOM 2101 C CA . HIS A 1 263 ? -3.296 10.733 -5.716 1.00 97.44 263 HIS A CA 1
ATOM 2102 C C . HIS A 1 263 ? -3.144 12.173 -6.223 1.00 97.44 263 HIS A C 1
ATOM 2104 O O . HIS A 1 263 ? -4.008 12.647 -6.956 1.00 97.44 263 HIS A O 1
ATOM 2110 N N . ARG A 1 264 ? -2.069 1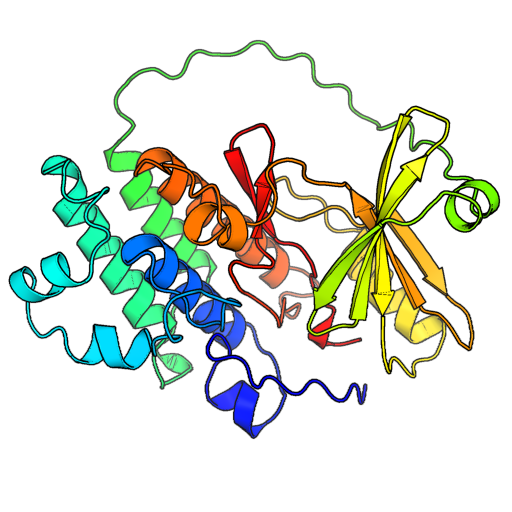2.878 -5.852 1.00 95.62 264 ARG A N 1
ATOM 2111 C CA . ARG A 1 264 ? -1.765 14.232 -6.343 1.00 95.62 264 ARG A CA 1
ATOM 2112 C C . ARG A 1 264 ? -0.908 14.243 -7.609 1.00 95.62 264 ARG A C 1
ATOM 2114 O O . ARG A 1 264 ? -0.851 15.280 -8.265 1.00 95.62 264 ARG A O 1
ATOM 2121 N N . GLN A 1 265 ? -0.266 13.127 -7.951 1.00 93.19 265 GLN A N 1
ATOM 2122 C CA . GLN A 1 265 ? 0.570 13.025 -9.146 1.00 93.19 265 GLN A CA 1
ATOM 2123 C C . GLN A 1 265 ? -0.276 12.985 -10.423 1.00 93.19 265 GLN A C 1
ATOM 2125 O O . GLN A 1 265 ? -1.484 12.726 -10.377 1.00 93.19 265 GLN A O 1
ATOM 2130 N N . ASP A 1 266 ? 0.376 13.235 -11.562 1.00 88.50 266 ASP A N 1
ATOM 2131 C CA . ASP A 1 266 ? -0.231 13.171 -12.900 1.00 88.50 266 ASP A CA 1
ATOM 2132 C C . ASP A 1 266 ? -1.538 13.987 -12.996 1.00 88.50 266 ASP A C 1
ATOM 2134 O O . ASP A 1 266 ? -2.622 13.474 -13.279 1.00 88.50 266 ASP A O 1
ATOM 2138 N N . GLY A 1 267 ? -1.475 15.269 -12.618 1.00 88.94 267 GLY A N 1
ATOM 2139 C CA . GLY A 1 267 ? -2.646 16.154 -12.624 1.00 88.94 267 GLY A CA 1
ATOM 2140 C C . GLY A 1 267 ? -3.778 15.696 -11.693 1.00 88.94 267 GLY A C 1
ATOM 2141 O O . GLY A 1 267 ? -4.949 15.895 -12.010 1.00 88.94 267 GLY A O 1
ATOM 2142 N N . GLN A 1 268 ? -3.431 15.074 -10.560 1.00 92.12 268 GLN A N 1
ATOM 2143 C CA . GLN A 1 268 ? -4.350 14.474 -9.583 1.00 92.12 268 GLN A CA 1
ATOM 2144 C C . GLN A 1 268 ? -5.152 13.267 -10.102 1.00 92.12 268 GLN A C 1
ATOM 2146 O O . GLN A 1 268 ? -6.245 12.985 -9.606 1.00 92.12 268 GLN A O 1
ATOM 2151 N N . LYS A 1 269 ? -4.637 12.550 -11.108 1.00 90.38 269 LYS A N 1
ATOM 2152 C CA . LYS A 1 269 ? -5.319 11.396 -11.730 1.00 90.38 269 LYS A CA 1
ATOM 2153 C C . LYS A 1 269 ? -4.619 10.066 -11.482 1.00 90.38 269 LYS A C 1
ATOM 2155 O O . LYS A 1 269 ? -5.185 9.010 -11.804 1.00 90.38 269 LYS A O 1
ATOM 2160 N N . LEU A 1 270 ? -3.414 10.083 -10.910 1.00 93.19 270 LEU A N 1
ATOM 2161 C CA . LEU A 1 270 ? -2.713 8.848 -10.598 1.00 93.19 270 LEU A CA 1
ATOM 2162 C C . LEU A 1 270 ? -3.478 8.066 -9.518 1.00 93.19 270 LEU A C 1
ATOM 2164 O O . LEU A 1 270 ? -4.074 8.626 -8.593 1.00 93.19 270 LEU A O 1
ATOM 2168 N N . VAL A 1 271 ? -3.489 6.746 -9.683 1.00 94.81 271 VAL A N 1
ATOM 2169 C CA . VAL A 1 271 ? -4.121 5.788 -8.771 1.00 94.81 271 VAL A CA 1
ATOM 2170 C C . VAL A 1 271 ? -3.106 4.700 -8.469 1.00 94.81 271 VAL A C 1
ATOM 2172 O O . VAL A 1 271 ? -2.299 4.346 -9.330 1.00 94.81 271 VAL A O 1
ATOM 2175 N N . HIS A 1 272 ? -3.155 4.152 -7.264 1.00 95.75 272 HIS A N 1
ATOM 2176 C CA . HIS A 1 272 ? -2.318 3.022 -6.903 1.00 95.75 272 HIS A CA 1
ATOM 2177 C C . HIS A 1 272 ? -2.871 1.718 -7.502 1.00 95.75 272 HIS A C 1
ATOM 2179 O O . HIS A 1 272 ? -2.144 0.952 -8.130 1.00 95.75 272 HIS A O 1
ATOM 2185 N N . GLY A 1 273 ? -4.167 1.460 -7.315 1.00 92.56 273 GLY A N 1
ATOM 2186 C CA . GLY A 1 273 ? -4.925 0.344 -7.885 1.00 92.56 273 GLY A CA 1
ATOM 2187 C C . GLY A 1 273 ? -4.756 -1.008 -7.188 1.00 92.56 273 GLY A C 1
ATOM 2188 O O . GLY A 1 273 ? -5.536 -1.926 -7.422 1.00 92.56 273 GLY A O 1
ATOM 2189 N N . ASN A 1 274 ? -3.768 -1.150 -6.303 1.00 92.12 274 ASN A N 1
ATOM 2190 C CA . ASN A 1 274 ? -3.529 -2.387 -5.549 1.00 92.12 274 ASN A CA 1
ATOM 2191 C C . ASN A 1 274 ? -3.224 -2.167 -4.058 1.00 92.12 274 ASN A C 1
ATOM 2193 O O . ASN A 1 274 ? -2.241 -2.694 -3.541 1.00 92.12 274 ASN A O 1
ATOM 2197 N N . ILE A 1 275 ? -4.003 -1.330 -3.368 1.00 95.62 275 ILE A N 1
ATOM 2198 C CA . ILE A 1 275 ? -3.774 -1.087 -1.936 1.00 95.62 275 ILE A CA 1
ATOM 2199 C C . ILE A 1 275 ? -4.178 -2.312 -1.109 1.00 95.62 275 ILE A C 1
ATOM 2201 O O . ILE A 1 275 ? -5.335 -2.730 -1.123 1.00 95.62 275 ILE A O 1
ATOM 2205 N N . LYS A 1 276 ? -3.210 -2.863 -0.373 1.00 94.12 276 LYS A N 1
ATOM 2206 C CA . LYS A 1 276 ? -3.362 -3.960 0.592 1.00 94.12 276 LYS A CA 1
ATOM 2207 C C . LYS A 1 276 ? -2.143 -4.018 1.510 1.00 94.12 276 LYS A C 1
ATOM 2209 O O . LYS A 1 276 ? -1.084 -3.502 1.158 1.00 94.12 276 LYS A O 1
ATOM 2214 N N . SER A 1 277 ? -2.258 -4.689 2.650 1.00 94.56 277 SER A N 1
ATOM 2215 C CA . SER A 1 277 ? -1.172 -4.823 3.635 1.00 94.56 277 SER A CA 1
ATOM 2216 C C . SER A 1 277 ? 0.056 -5.573 3.106 1.00 94.56 277 SER A C 1
ATOM 2218 O O . SER A 1 277 ? 1.158 -5.357 3.602 1.00 94.56 277 SER A O 1
ATOM 2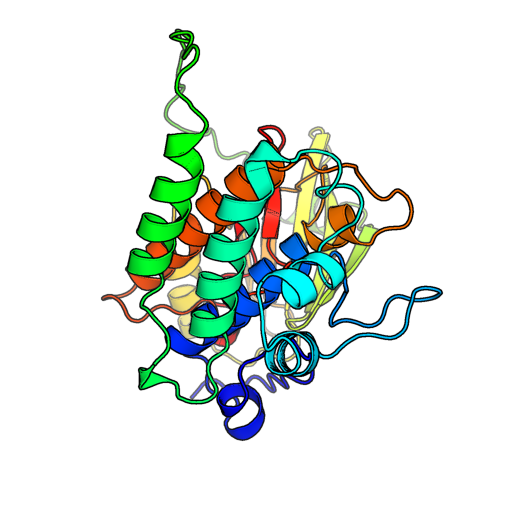220 N N . LEU A 1 278 ? -0.103 -6.405 2.069 1.00 92.81 278 LEU A N 1
ATOM 2221 C CA . LEU A 1 278 ? 1.005 -7.039 1.339 1.00 92.81 278 LEU A CA 1
ATOM 2222 C C . LEU A 1 278 ? 1.885 -6.031 0.582 1.00 92.81 278 LEU A C 1
ATOM 2224 O O . LEU A 1 278 ? 3.057 -6.314 0.363 1.00 92.81 278 LEU A O 1
ATOM 2228 N N . ASN A 1 279 ? 1.329 -4.873 0.214 1.00 94.75 279 ASN A N 1
ATOM 2229 C CA . ASN A 1 279 ? 2.017 -3.827 -0.547 1.00 94.75 279 ASN A CA 1
ATOM 2230 C C . ASN A 1 279 ? 2.402 -2.622 0.326 1.00 94.75 279 ASN A C 1
ATOM 2232 O O . ASN A 1 279 ? 2.832 -1.596 -0.200 1.00 94.75 279 ASN A O 1
ATOM 2236 N N . ILE A 1 280 ? 2.250 -2.733 1.649 1.00 96.81 280 ILE A N 1
ATOM 2237 C CA . ILE A 1 280 ? 2.726 -1.747 2.621 1.00 96.81 280 ILE A CA 1
ATOM 2238 C C . ILE A 1 280 ? 3.879 -2.395 3.378 1.00 96.81 280 ILE A C 1
ATOM 2240 O O . ILE A 1 280 ? 3.663 -3.328 4.144 1.00 96.81 280 ILE A O 1
ATOM 2244 N N . PHE A 1 281 ? 5.094 -1.918 3.153 1.00 95.31 281 PHE A N 1
ATOM 2245 C CA . PHE A 1 281 ? 6.303 -2.385 3.820 1.00 95.31 281 PHE A CA 1
ATOM 2246 C C . PHE A 1 281 ? 6.590 -1.570 5.072 1.00 95.31 281 PHE A C 1
ATOM 2248 O O . PHE A 1 281 ? 6.173 -0.417 5.191 1.00 95.31 281 PHE A O 1
ATOM 2255 N N . ILE A 1 282 ? 7.282 -2.194 6.019 1.00 93.06 282 ILE A N 1
ATOM 2256 C CA . ILE A 1 282 ? 7.769 -1.531 7.222 1.00 93.06 282 ILE A CA 1
ATOM 2257 C C . ILE A 1 282 ? 9.242 -1.202 6.975 1.00 93.06 282 ILE A C 1
ATOM 2259 O O . ILE A 1 282 ? 10.024 -2.090 6.654 1.00 93.06 282 ILE A O 1
ATOM 2263 N N . SER A 1 283 ? 9.623 0.068 7.087 1.00 86.62 283 SER A N 1
ATOM 2264 C CA . SER A 1 283 ? 11.037 0.455 7.039 1.00 86.62 283 SER A CA 1
ATOM 2265 C C . SER A 1 283 ? 11.728 0.233 8.385 1.00 86.62 283 SER A C 1
ATOM 2267 O O . SER A 1 283 ? 11.068 0.097 9.419 1.00 86.62 283 SER A O 1
ATOM 2269 N N . ASP A 1 284 ? 13.055 0.315 8.406 1.00 80.81 284 ASP A N 1
ATOM 2270 C CA . ASP A 1 284 ? 13.883 0.204 9.618 1.00 80.81 284 ASP A CA 1
ATOM 2271 C C . ASP A 1 284 ? 13.476 1.224 10.696 1.00 80.81 284 ASP A C 1
ATOM 2273 O O . ASP A 1 284 ? 13.536 0.962 11.895 1.00 80.81 284 ASP A O 1
ATOM 2277 N N . LYS A 1 285 ? 12.957 2.386 10.272 1.00 82.50 285 LYS A N 1
ATOM 2278 C CA . LYS A 1 285 ? 12.427 3.446 11.150 1.00 82.50 285 LYS A CA 1
ATOM 2279 C C . LYS A 1 285 ? 10.974 3.210 11.583 1.00 82.50 285 LYS A C 1
ATOM 2281 O O . LYS A 1 285 ? 10.308 4.140 12.051 1.00 82.50 285 LYS A O 1
ATOM 2286 N N . LYS A 1 286 ? 10.454 1.996 11.387 1.00 84.75 286 LYS A N 1
ATOM 2287 C CA . LYS A 1 286 ? 9.056 1.599 11.618 1.00 84.75 286 LYS A CA 1
ATOM 2288 C C . LYS A 1 286 ? 8.045 2.479 10.872 1.00 84.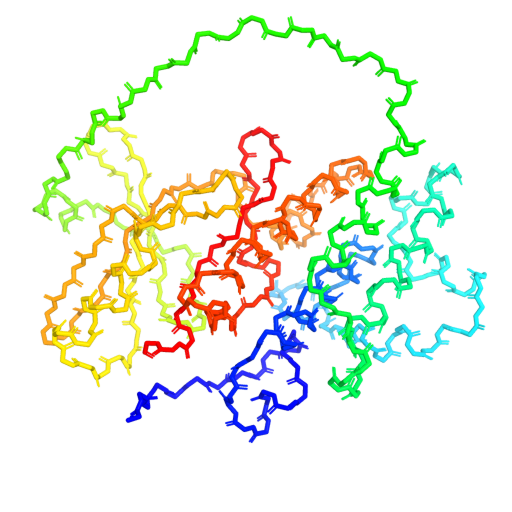75 286 LYS A C 1
ATOM 2290 O O . LYS A 1 286 ? 6.966 2.765 11.388 1.00 84.75 286 LYS A O 1
ATOM 2295 N N . GLN A 1 287 ? 8.402 2.963 9.684 1.00 90.88 287 GLN A N 1
ATOM 2296 C CA . GLN A 1 287 ? 7.500 3.759 8.846 1.00 90.88 287 GLN A CA 1
ATOM 2297 C C . GLN A 1 287 ? 6.761 2.850 7.872 1.00 90.88 287 GLN A C 1
ATOM 2299 O O . GLN A 1 287 ? 7.318 1.855 7.414 1.00 90.88 287 GLN A O 1
ATOM 2304 N N . GLY A 1 288 ? 5.515 3.199 7.557 1.00 95.44 288 GLY A N 1
ATOM 2305 C CA . GLY A 1 288 ? 4.766 2.540 6.493 1.00 95.44 288 GLY A CA 1
ATOM 2306 C C . GLY A 1 288 ? 5.197 3.065 5.126 1.00 95.44 288 GLY A C 1
ATOM 2307 O O . GLY A 1 288 ? 5.173 4.276 4.896 1.00 95.44 288 GLY A O 1
ATOM 2308 N N . THR A 1 289 ? 5.553 2.160 4.220 1.00 96.25 289 THR A N 1
ATOM 2309 C CA . THR A 1 289 ? 5.997 2.482 2.861 1.00 96.25 289 THR A CA 1
ATOM 2310 C C . THR A 1 289 ? 5.144 1.751 1.834 1.00 96.25 289 THR A C 1
ATOM 2312 O O . THR A 1 289 ? 5.075 0.526 1.828 1.00 96.25 289 THR A O 1
ATOM 2315 N N . VAL A 1 290 ? 4.478 2.499 0.956 1.00 97.06 290 VAL A N 1
ATOM 2316 C CA . VAL A 1 290 ? 3.599 1.952 -0.084 1.00 97.06 290 VAL A CA 1
ATOM 2317 C C . VAL A 1 290 ? 4.426 1.554 -1.306 1.00 97.06 290 VAL A C 1
ATOM 2319 O O . VAL A 1 290 ? 5.169 2.366 -1.845 1.00 97.06 290 VAL A O 1
ATOM 2322 N N . SER A 1 291 ? 4.288 0.313 -1.754 1.00 94.62 291 SER A N 1
ATOM 2323 C CA . SER A 1 291 ? 4.989 -0.268 -2.911 1.00 94.62 291 SER A CA 1
ATOM 2324 C C . SER A 1 291 ? 4.015 -0.603 -4.038 1.00 94.62 291 SER A C 1
ATOM 2326 O O . SER A 1 291 ? 2.815 -0.580 -3.809 1.00 94.62 291 SER A O 1
ATOM 2328 N N . ASP A 1 292 ? 4.504 -0.988 -5.223 1.00 91.19 292 ASP A N 1
ATOM 2329 C CA . ASP A 1 292 ? 3.666 -1.403 -6.366 1.00 91.19 292 ASP A CA 1
ATOM 2330 C C . ASP A 1 292 ? 2.764 -0.298 -6.950 1.00 91.19 292 ASP A C 1
ATOM 2332 O O . ASP A 1 292 ? 1.716 -0.577 -7.546 1.00 91.19 292 ASP A O 1
ATOM 2336 N N . VAL A 1 293 ? 3.181 0.964 -6.822 1.00 91.81 293 VAL A N 1
ATOM 2337 C CA . VAL A 1 293 ? 2.409 2.108 -7.316 1.00 91.81 293 VAL A CA 1
ATOM 2338 C C . VAL A 1 293 ? 2.177 2.015 -8.824 1.00 91.81 293 VAL A C 1
ATOM 2340 O O . VAL A 1 293 ? 3.106 1.793 -9.593 1.00 91.81 293 VAL A O 1
ATOM 2343 N N . GLY A 1 294 ? 0.928 2.219 -9.252 1.00 83.75 294 GLY A N 1
ATOM 2344 C CA . GLY A 1 294 ? 0.573 2.423 -10.657 1.00 83.75 294 GLY A CA 1
ATOM 2345 C C . GLY A 1 294 ? 0.632 1.173 -11.536 1.00 83.75 294 GLY A C 1
ATOM 2346 O O . GLY A 1 294 ? 0.305 1.259 -12.716 1.00 83.75 294 GLY A O 1
ATOM 2347 N N . LEU A 1 295 ? 0.986 0.004 -10.996 1.00 87.56 295 LEU A N 1
ATOM 2348 C CA . LEU A 1 295 ? 1.114 -1.229 -11.784 1.00 87.56 295 LEU A CA 1
ATOM 2349 C C . LEU A 1 295 ? -0.225 -1.763 -12.312 1.00 87.56 295 LEU A C 1
ATOM 2351 O O . LEU A 1 295 ? -0.236 -2.522 -13.270 1.00 87.56 295 LEU A O 1
ATOM 2355 N N . ALA A 1 296 ? -1.351 -1.353 -11.720 1.00 85.81 296 ALA A N 1
ATOM 2356 C CA . ALA A 1 296 ? -2.692 -1.719 -12.187 1.00 85.81 296 ALA A CA 1
ATOM 2357 C C . ALA A 1 296 ? -3.079 -1.087 -13.537 1.00 85.81 296 ALA A C 1
ATOM 2359 O O . ALA A 1 296 ? -4.118 -1.431 -14.088 1.00 85.81 296 ALA A O 1
ATOM 2360 N N . LYS A 1 297 ? -2.291 -0.119 -14.018 1.00 83.06 297 LYS A N 1
ATOM 2361 C CA . LYS A 1 297 ? -2.498 0.581 -15.291 1.00 83.06 297 LYS A CA 1
ATOM 2362 C C . LYS A 1 297 ? -1.436 0.230 -16.344 1.00 83.06 297 LYS A C 1
ATOM 2364 O O . LYS A 1 297 ? -1.495 0.810 -17.420 1.00 83.06 297 LYS A O 1
ATOM 2369 N N . LEU A 1 298 ? -0.478 -0.650 -16.025 1.00 76.25 298 LEU A N 1
ATOM 2370 C CA . LEU A 1 298 ? 0.500 -1.211 -16.974 1.00 76.25 298 LEU A CA 1
ATOM 2371 C C . LEU A 1 298 ? -0.052 -2.436 -17.689 1.00 76.25 298 LEU A C 1
ATOM 2373 O O . LEU A 1 298 ? -1.039 -3.000 -17.169 1.00 76.25 298 LEU A O 1
#

Organism: NCBI:txid429701

Secondary structure (DSSP, 8-state):
---------STTS-HHHHHH----HHHHHHHHHHHHHHHHH---SS--TTSPPP--HHHHHHT--SHHHHHTTS-TTTTT-GGGHHHHHHHHHHHHHHT-SSGGGSPPHHHHHHHHHHHHHTT--S-------------------HHHHHHS-EEEEEEETTEEEEEEE-TTS-EEEEEEESS----HHHHHHHHHHHHT---TTB--EEEEEE-SS-EEEEEE--TT-BHHHHHHSSS-----HHHHHHHHHHHHHHHHHHHHHHHHT------SGGGEEEPTTS-EEE-STTGGG-

Radius of gyration: 19.56 Å; Cα contacts (8 Å, |Δi|>4): 471; chains: 1; bounding box: 53×41×55 Å

Nearest PDB structures (foldseek):
  5xd6-assembly2_B  TM=9.095E-01  e=5.742E-10  Arabidopsis thaliana
  5xd6-assembly1_A  TM=9.029E-01  e=1.728E-09  Arabidopsis thaliana
  4l68-assembly2_B  TM=8.128E-01  e=2.405E-09  Arabidopsis thaliana
  4l68-assembly1_A  TM=7.861E-01  e=2.154E-09  Arabidopsis thaliana
  2zva-assembly1_A  TM=7.286E-01  e=8.256E-07  Mus musculus